Protein AF-A0A953H6Y6-F1 (afdb_monomer)

Secondary structure (DSSP, 8-state):
--HHHHHHHHHHHHHHHHHHHHHHTTS--PPPPPPPPPPP-------------------PPPPP------S-----PPPPTTS--S------HHHHHHHHTT--SHHHHHHHHHHHHTS-SHHHHHHHHHHHHH---HHHHHHHHHHHHT-TTTGGGHHHHHHHHHHHHHH---HHHHHHHHHHHHT--SHHHHHHHHHHHH-SSS-HHHHHHHHHHHHHHHHTT-TTS-HHHHHHHHHHHHHHHHH--SHHHHHHHHHHHTT-HHHHHHHHHHHHHH---HHHHHHHHHHHHTTS--PPPPPPPPPP-

Solvent-accessible surface area (backbone atoms only — not comparable to full-atom values): 19215 Å² total; per-residue (Å²): 143,71,77,69,61,61,57,51,52,55,52,51,52,54,52,52,52,55,48,53,58,55,54,61,72,72,69,80,89,80,82,81,83,86,84,78,86,89,79,92,79,85,88,86,86,90,87,92,85,84,89,82,90,78,80,89,75,93,75,85,79,82,79,81,80,82,76,82,75,79,93,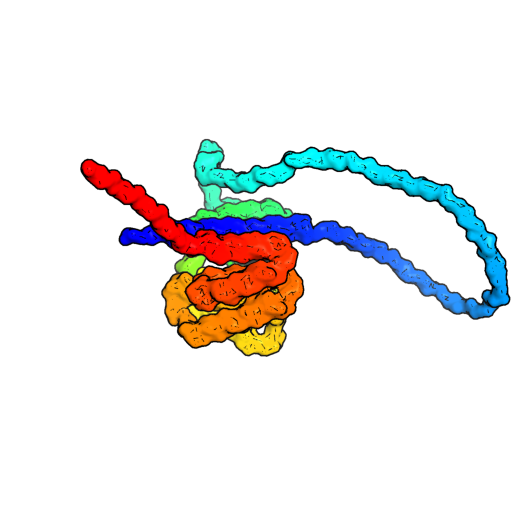76,83,68,90,78,68,76,79,63,95,81,73,80,84,71,88,72,76,83,75,49,72,67,59,51,53,64,47,48,76,74,55,88,53,60,72,63,45,51,54,49,48,57,54,41,30,68,42,84,36,64,65,36,56,54,48,44,52,53,45,47,78,67,53,88,48,64,70,54,34,54,51,38,48,59,35,54,69,67,28,75,41,38,76,86,38,38,68,63,51,48,68,59,46,53,60,50,44,75,68,50,88,50,63,68,65,35,41,53,49,44,52,45,36,25,72,37,84,44,72,69,36,49,52,53,34,49,50,48,42,70,44,84,84,56,54,70,67,48,27,49,48,24,41,40,22,54,51,48,26,37,71,73,77,37,84,87,55,54,72,70,59,52,49,53,42,50,54,51,38,56,52,46,42,73,68,47,83,49,66,69,61,26,48,52,30,54,57,48,45,59,75,43,48,87,81,34,45,66,60,50,52,55,46,41,78,65,51,79,51,71,66,56,28,52,50,39,48,48,64,62,57,71,65,54,77,77,70,75,75,76,75,80,76,77,80,78,132

Nearest PDB structures (foldseek):
  4xri-assembly1_A  TM=5.485E-01  e=3.172E-02  Thermochaetoides thermophila DSM 1495
  2bku-assembly1_B  TM=5.356E-01  e=5.248E-02  Saccharomyces cerevisiae
  6qh6-assembly1_A  TM=3.740E-01  e=3.030E-02  Rattus norvegicus
  6oxl-assembly1_A  TM=5.088E-01  e=2.488E-01  Mus musculus
  1qgr-assembly1_A  TM=5.221E-01  e=2.270E-01  Homo sapiens

Sequence (309 aa):
MYPRQVLVVSLIVASVVAAVVVLRKSGLRQSRPTTAPETVVREDPDVVKPAAKVTGDSASLPQPTIVKADTNLRQRRLPRRDALSSSTKTRTLNDIVAEYAKFTDFDRRNELILEVSQLPTAEAVRQLLNWLESDPDDETRKALLGALVWCDQRDALADEIIDRLTPMYKGRAEVEDRIEIQDVLGELATSKSVETLRGAYLDENVDPLEKLNAAACLLRIRSSDSQLLDTAEAQKLYEHIQIAAQVFDEPDSRSQCYMALSMDLEYNGTFLREMLAREKDTNLHKLLENLVIGKAPRTPKASPTPAEP

Foldseek 3Di:
DPPPPVVVVVVVVVVVVVVVVVVVVPDDDDDDDDDDDDDDDDDDDDDDDDDDDDDDDDDDDDDDDPDPDPPPPDPPDDDPPPPPPDDDDLDDPVNLVVVLVVDDDLVSNLVSLLSLLPDQDPVSLVVLLVCLVPPPDPVSNLSSLVSLLRHNCNQVCVVVLLVSLLVVLVPDPDLVSNLSSLQSLLSHLDLSSLVSLVVQLPDPPDDPLSNLSSLLSNLSSVLVVRPSDDPVRNVVSLVSLLVQLVPDPDPVSVLSSLVSLLSDCVVCVVSLVVCLVVDPDPVVVVVSCCSNVVPDPPPPPPDPDPDDD

Radius of gyration: 26.76 Å; Cα contacts (8 Å, |Δi|>4): 226; chains: 1; bounding box: 56×89×74 Å

Structure (mmCIF, N/CA/C/O backbone):
data_AF-A0A953H6Y6-F1
#
_entry.id   AF-A0A953H6Y6-F1
#
loop_
_atom_site.group_PDB
_atom_site.id
_atom_site.type_symbol
_atom_site.label_atom_id
_atom_site.label_alt_id
_atom_site.label_comp_id
_atom_site.label_asym_id
_atom_site.label_entity_id
_atom_site.label_seq_id
_atom_site.pdbx_PDB_ins_code
_atom_site.Cartn_x
_atom_site.Cartn_y
_atom_site.Cartn_z
_atom_site.occupancy
_atom_site.B_iso_or_equiv
_atom_site.auth_seq_id
_atom_site.auth_comp_id
_atom_site.auth_asym_id
_atom_site.auth_atom_id
_atom_site.pdbx_PDB_model_num
ATOM 1 N N . MET A 1 1 ? -11.588 24.696 -12.177 1.00 37.66 1 MET A N 1
ATOM 2 C CA . MET A 1 1 ? -12.636 23.691 -12.468 1.00 37.66 1 MET A CA 1
ATOM 3 C C . MET A 1 1 ? -11.989 22.428 -13.048 1.00 37.66 1 MET A C 1
ATOM 5 O O . MET A 1 1 ? -11.968 22.283 -14.257 1.00 37.66 1 MET A O 1
ATOM 9 N N . TYR A 1 2 ? -11.454 21.529 -12.210 1.00 38.50 2 TYR A N 1
ATOM 10 C CA . TYR A 1 2 ? -10.992 20.183 -12.618 1.00 38.50 2 TYR A CA 1
ATOM 11 C C . TYR A 1 2 ? -11.262 19.064 -11.568 1.00 38.50 2 TYR A C 1
ATOM 13 O O . TYR A 1 2 ? -10.429 18.185 -11.394 1.00 38.50 2 TYR A O 1
ATOM 21 N N . PRO A 1 3 ? -12.415 19.000 -10.863 1.00 43.41 3 PRO A N 1
ATOM 22 C CA . PRO A 1 3 ? -12.626 17.951 -9.851 1.00 43.41 3 PRO A CA 1
ATOM 23 C C . PRO A 1 3 ? -13.056 16.582 -10.419 1.00 43.41 3 PRO A C 1
ATOM 25 O O . PRO A 1 3 ? -13.150 15.612 -9.677 1.00 43.41 3 PRO A O 1
ATOM 28 N N . ARG A 1 4 ? -13.350 16.464 -11.724 1.00 34.28 4 ARG A N 1
ATOM 29 C CA . ARG A 1 4 ? -13.900 15.217 -12.299 1.00 34.28 4 ARG A CA 1
ATOM 30 C C . ARG A 1 4 ? -12.854 14.215 -12.791 1.00 34.28 4 ARG A C 1
ATOM 32 O O . ARG A 1 4 ? -13.188 13.044 -12.900 1.00 34.28 4 ARG A O 1
ATOM 39 N N . GLN A 1 5 ? -11.624 14.638 -13.085 1.00 36.69 5 GLN A N 1
ATOM 40 C CA . GLN A 1 5 ? -10.593 13.731 -13.613 1.00 36.69 5 GLN A CA 1
ATOM 41 C C . GLN A 1 5 ? -9.853 12.976 -12.500 1.00 36.69 5 GLN A C 1
ATOM 43 O O . GLN A 1 5 ? -9.649 11.773 -12.634 1.00 36.69 5 GLN A O 1
ATOM 48 N N . VAL A 1 6 ? -9.579 13.630 -11.366 1.00 44.16 6 VAL A N 1
ATOM 49 C CA . VAL A 1 6 ? -8.963 12.994 -10.184 1.00 44.16 6 VAL A CA 1
ATOM 50 C C . VAL A 1 6 ? -9.855 11.874 -9.634 1.00 44.16 6 VAL A C 1
ATOM 52 O O . VAL A 1 6 ? -9.396 10.764 -9.389 1.00 44.16 6 VAL A O 1
ATOM 55 N N . LEU A 1 7 ? -11.168 12.114 -9.574 1.00 38.47 7 LEU A N 1
ATOM 56 C CA . LEU A 1 7 ? -12.148 11.153 -9.057 1.00 38.47 7 LEU A CA 1
ATOM 57 C C . LEU A 1 7 ? -12.257 9.879 -9.913 1.00 38.47 7 LEU A C 1
ATOM 59 O O . LEU A 1 7 ? -12.521 8.807 -9.381 1.00 38.47 7 LEU A O 1
ATOM 63 N N . VAL A 1 8 ? -12.033 9.974 -11.228 1.00 39.94 8 VAL A N 1
ATOM 64 C CA . VAL A 1 8 ? -12.079 8.817 -12.140 1.00 39.94 8 VAL A CA 1
ATOM 65 C C . VAL A 1 8 ? -10.808 7.975 -12.025 1.00 39.94 8 VAL A C 1
ATOM 67 O O . VAL A 1 8 ? -10.898 6.751 -12.050 1.00 39.94 8 VAL A O 1
ATOM 70 N N . VAL A 1 9 ? -9.643 8.602 -11.837 1.00 43.06 9 VAL A N 1
ATOM 71 C CA . VAL A 1 9 ? -8.373 7.882 -11.650 1.00 43.06 9 VAL A CA 1
ATOM 72 C C . VAL A 1 9 ? -8.373 7.125 -10.320 1.00 43.06 9 VAL A C 1
ATOM 74 O O . VAL A 1 9 ? -8.081 5.930 -10.316 1.00 43.06 9 VAL A O 1
ATOM 77 N N . SER A 1 10 ? -8.819 7.750 -9.225 1.00 39.84 10 SER A N 1
ATOM 78 C CA . SER A 1 10 ? -8.942 7.077 -7.923 1.00 39.84 10 SER A CA 1
ATOM 79 C C . SER A 1 10 ? -9.938 5.910 -7.955 1.00 39.84 10 SER A C 1
ATOM 81 O O . SER A 1 10 ? -9.677 4.864 -7.365 1.00 39.84 10 SER A O 1
ATOM 83 N N . LEU A 1 11 ? -11.050 6.029 -8.697 1.00 36.22 11 LEU A N 1
ATOM 84 C CA . LEU A 1 11 ? -12.030 4.941 -8.825 1.00 36.22 11 LEU A CA 1
ATOM 85 C C . LEU A 1 11 ? -11.497 3.748 -9.636 1.00 36.22 11 LEU A C 1
ATOM 87 O O . LEU A 1 11 ? -11.850 2.599 -9.356 1.00 36.22 11 LEU A O 1
ATOM 91 N N . ILE A 1 12 ? -10.668 4.013 -10.650 1.00 42.19 12 ILE A N 1
ATOM 92 C CA . ILE A 1 12 ? -10.060 2.977 -11.495 1.00 42.19 12 ILE A CA 1
ATOM 93 C C . ILE A 1 12 ? -8.969 2.238 -10.716 1.00 42.19 12 ILE A C 1
ATOM 95 O O . ILE A 1 12 ? -8.968 1.010 -10.722 1.00 42.19 12 ILE A O 1
ATOM 99 N N . VAL A 1 13 ? -8.111 2.953 -9.981 1.00 44.84 13 VAL A N 1
ATOM 100 C CA . VAL A 1 13 ? -7.088 2.335 -9.119 1.00 44.84 13 VAL A CA 1
ATOM 101 C C . VAL A 1 13 ? -7.748 1.479 -8.033 1.00 44.84 13 VAL A C 1
ATOM 103 O O . VAL A 1 13 ? -7.400 0.309 -7.888 1.00 44.84 13 VAL A O 1
ATOM 106 N N . ALA A 1 14 ? -8.792 1.989 -7.369 1.00 41.62 14 ALA A N 1
ATOM 107 C CA . ALA A 1 14 ? -9.551 1.227 -6.375 1.00 41.62 14 ALA A CA 1
ATOM 108 C C . ALA A 1 14 ? -10.201 -0.046 -6.957 1.00 41.62 14 ALA A C 1
ATOM 110 O O . ALA A 1 14 ? -10.208 -1.097 -6.316 1.00 41.62 14 ALA A O 1
ATOM 111 N N . SER A 1 15 ? -10.712 0.020 -8.191 1.00 34.81 15 SER A N 1
ATOM 112 C CA . SER A 1 15 ? -11.346 -1.130 -8.853 1.00 34.81 15 SER A CA 1
ATOM 113 C C . SER A 1 15 ? -10.337 -2.201 -9.279 1.00 34.81 15 SER A C 1
ATOM 115 O O . SER A 1 15 ? -10.649 -3.390 -9.220 1.00 34.81 15 SER A O 1
ATOM 117 N N . VAL A 1 16 ? -9.128 -1.801 -9.686 1.00 42.84 16 VAL A N 1
ATOM 118 C CA . VAL A 1 16 ? -8.056 -2.731 -10.073 1.00 42.84 16 VAL A CA 1
ATOM 119 C C . VAL A 1 16 ? -7.460 -3.412 -8.840 1.00 42.84 16 VAL A C 1
ATOM 121 O O . VAL A 1 16 ? -7.305 -4.630 -8.844 1.00 42.84 16 VAL A O 1
ATOM 124 N N . VAL A 1 17 ? -7.232 -2.675 -7.748 1.00 45.72 17 VAL A N 1
ATOM 125 C CA . VAL A 1 17 ? -6.739 -3.250 -6.483 1.00 45.72 17 VAL A CA 1
ATOM 126 C C . VAL A 1 17 ? -7.758 -4.228 -5.884 1.00 45.72 17 VAL A C 1
ATOM 128 O O . VAL A 1 17 ? -7.396 -5.342 -5.508 1.00 45.72 17 VAL A O 1
ATOM 131 N N . ALA A 1 18 ? -9.053 -3.889 -5.896 1.00 40.09 18 ALA A N 1
ATOM 132 C CA . ALA A 1 18 ? -10.104 -4.811 -5.460 1.00 40.09 18 ALA A CA 1
ATOM 133 C C . ALA A 1 18 ? -10.165 -6.093 -6.316 1.00 40.09 18 ALA A C 1
ATOM 135 O O . ALA A 1 18 ? -10.415 -7.178 -5.788 1.00 40.09 18 ALA A O 1
ATOM 136 N N . ALA A 1 19 ? -9.901 -6.001 -7.625 1.00 35.94 19 ALA A N 1
ATOM 137 C CA . ALA A 1 19 ? -9.842 -7.167 -8.505 1.00 35.94 19 ALA A CA 1
ATOM 138 C C . ALA A 1 19 ? -8.632 -8.073 -8.205 1.00 35.94 19 ALA A C 1
ATOM 140 O O . ALA A 1 19 ? -8.773 -9.296 -8.229 1.00 35.94 19 ALA A O 1
ATOM 141 N N . VAL A 1 20 ? -7.479 -7.496 -7.850 1.00 42.47 20 VAL A N 1
ATOM 142 C CA . VAL A 1 20 ? -6.268 -8.241 -7.453 1.00 42.47 20 VAL A CA 1
ATOM 143 C C . VAL A 1 20 ? -6.479 -8.983 -6.127 1.00 42.47 20 VAL A C 1
ATOM 145 O O . VAL A 1 20 ? -6.144 -10.163 -6.020 1.00 42.47 20 VAL A O 1
ATOM 148 N N . VAL A 1 21 ? -7.135 -8.353 -5.146 1.00 44.91 21 VAL A N 1
ATOM 149 C CA . VAL A 1 21 ? -7.485 -8.995 -3.863 1.00 44.91 21 VAL A CA 1
ATOM 150 C C . VAL A 1 21 ? -8.456 -10.170 -4.062 1.00 44.91 21 VAL A C 1
ATOM 152 O O . VAL A 1 21 ? -8.331 -11.210 -3.412 1.00 44.91 21 VAL A O 1
ATOM 155 N N . VAL A 1 22 ? -9.408 -10.050 -4.993 1.00 41.25 22 VAL A N 1
ATOM 156 C CA . VAL A 1 22 ? -10.345 -11.139 -5.322 1.00 41.25 22 VAL A CA 1
ATOM 157 C C . VAL A 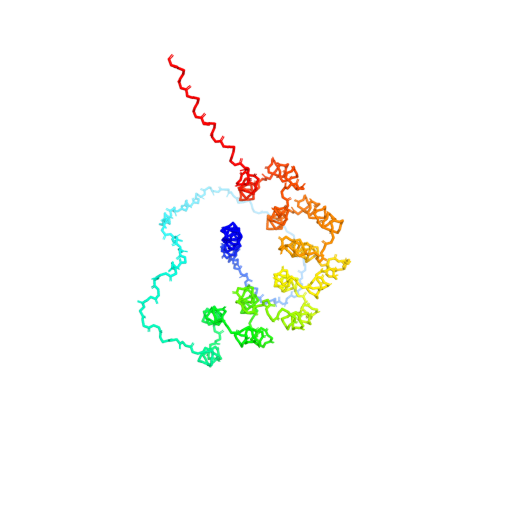1 22 ? -9.655 -12.281 -6.078 1.00 41.25 22 VAL A C 1
ATOM 159 O O . VAL A 1 22 ? -9.968 -13.445 -5.821 1.00 41.25 22 VAL A O 1
ATOM 162 N N . LEU A 1 23 ? -8.695 -11.982 -6.958 1.00 39.91 23 LEU A N 1
ATOM 163 C CA . LEU A 1 23 ? -7.917 -12.995 -7.681 1.00 39.91 23 LEU A CA 1
ATOM 164 C C . LEU A 1 23 ? -7.018 -13.810 -6.736 1.00 39.91 23 LEU A C 1
ATOM 166 O O . LEU A 1 23 ? -7.023 -15.040 -6.832 1.00 39.91 23 LEU A O 1
ATOM 170 N N . ARG A 1 24 ? -6.379 -13.176 -5.740 1.00 44.66 24 ARG A N 1
ATOM 171 C CA . ARG A 1 24 ? -5.606 -13.875 -4.691 1.00 44.66 24 ARG A CA 1
ATOM 172 C C . ARG A 1 24 ? -6.434 -14.873 -3.872 1.00 44.66 24 ARG A C 1
ATOM 174 O O . ARG A 1 24 ? -5.936 -15.934 -3.520 1.00 44.66 24 ARG A O 1
ATOM 181 N N . LYS A 1 25 ? -7.726 -14.609 -3.634 1.00 42.16 25 LYS A N 1
ATOM 182 C CA . LYS A 1 25 ? -8.623 -15.543 -2.916 1.00 42.16 25 LYS A CA 1
ATOM 183 C C . LYS A 1 25 ? -8.993 -16.807 -3.704 1.00 42.16 25 LYS A C 1
ATOM 185 O O . LYS A 1 25 ? -9.516 -17.751 -3.116 1.00 42.16 25 LYS A O 1
ATOM 190 N N . SER A 1 26 ? -8.778 -16.834 -5.021 1.00 39.94 26 SER A N 1
ATOM 191 C CA . SER A 1 26 ? -9.260 -17.926 -5.883 1.00 39.94 26 SER A CA 1
ATOM 192 C C . SER A 1 26 ? -8.255 -19.060 -6.110 1.00 39.94 26 SER A C 1
ATOM 194 O O . SER A 1 26 ? -8.651 -20.137 -6.557 1.00 39.94 26 SER A O 1
ATOM 196 N N . GLY A 1 27 ? -6.988 -18.873 -5.736 1.00 42.97 27 GLY A N 1
ATOM 197 C CA . GLY A 1 27 ? -5.951 -19.891 -5.863 1.00 42.97 27 GLY A CA 1
ATOM 198 C C . GLY A 1 27 ? -5.215 -20.112 -4.552 1.00 42.97 27 GLY A C 1
ATOM 199 O O . GLY A 1 27 ? -4.207 -19.461 -4.347 1.00 42.97 27 GLY A O 1
ATOM 200 N N . LEU A 1 28 ? -5.727 -21.005 -3.690 1.00 40.44 28 LEU A N 1
ATOM 201 C CA . LEU A 1 28 ? -4.978 -21.885 -2.764 1.00 40.44 28 LEU A CA 1
ATOM 202 C C . LEU A 1 28 ? -5.927 -22.503 -1.716 1.00 40.44 28 LEU A C 1
ATOM 204 O O . LEU A 1 28 ? -6.097 -22.022 -0.602 1.00 40.44 28 LEU A O 1
ATOM 208 N N . ARG A 1 29 ? -6.519 -23.651 -2.059 1.00 39.22 29 ARG A N 1
ATOM 209 C CA . ARG A 1 29 ? -6.772 -24.724 -1.086 1.00 39.22 29 ARG A CA 1
ATOM 210 C C . ARG A 1 29 ? -5.910 -25.903 -1.516 1.00 39.22 29 ARG A C 1
ATOM 212 O O . ARG A 1 29 ? -6.353 -26.730 -2.305 1.00 39.22 29 ARG A O 1
ATOM 219 N N . GLN A 1 30 ? -4.672 -25.954 -1.034 1.00 35.88 30 GLN A N 1
ATOM 220 C CA . GLN A 1 30 ? -3.884 -27.182 -1.068 1.00 35.88 30 GLN A CA 1
ATOM 221 C C . GLN A 1 30 ? -4.000 -27.870 0.291 1.00 35.88 30 GLN A C 1
ATOM 223 O O . GLN A 1 30 ? -3.679 -27.317 1.340 1.00 35.88 30 GLN A O 1
ATOM 228 N N . SER A 1 31 ? -4.550 -29.078 0.253 1.00 33.38 31 SER A N 1
ATOM 229 C CA . SER A 1 31 ? -4.695 -30.000 1.371 1.00 33.38 31 SER A CA 1
ATOM 230 C C . SER A 1 31 ? -3.331 -30.438 1.910 1.00 33.38 31 SER A C 1
ATOM 232 O O . SER A 1 31 ? -2.520 -30.994 1.173 1.00 33.38 31 SER A O 1
ATOM 234 N N . ARG A 1 32 ? -3.116 -30.237 3.212 1.00 30.72 32 ARG A N 1
ATOM 235 C CA . ARG A 1 32 ? -1.996 -30.786 3.993 1.00 30.72 32 ARG A CA 1
ATOM 236 C C . ARG A 1 32 ? -2.078 -32.326 4.027 1.00 30.72 32 ARG A C 1
ATOM 238 O O . ARG A 1 32 ? -3.146 -32.830 4.376 1.00 30.72 32 ARG A O 1
ATOM 245 N N . PRO A 1 33 ? -1.004 -33.087 3.746 1.00 33.41 33 PRO A N 1
ATOM 246 C CA . PRO A 1 33 ? -0.964 -34.507 4.070 1.00 33.41 33 PRO A CA 1
ATOM 247 C C . PRO A 1 33 ? -0.619 -34.698 5.554 1.00 33.41 33 PRO A C 1
ATOM 249 O O . PRO A 1 33 ? 0.287 -34.066 6.095 1.00 33.41 33 PRO A O 1
ATOM 252 N N . THR A 1 34 ? -1.379 -35.565 6.217 1.00 33.62 34 THR A N 1
ATOM 253 C CA . THR A 1 34 ? -1.195 -35.978 7.611 1.00 33.62 34 THR A CA 1
ATOM 254 C C . THR A 1 34 ? -0.069 -37.013 7.693 1.00 33.62 34 THR A C 1
ATOM 256 O O . THR A 1 34 ? -0.187 -38.086 7.107 1.00 33.62 34 THR A O 1
ATOM 259 N N . THR A 1 35 ? 1.012 -36.723 8.416 1.00 33.25 35 THR A N 1
ATOM 260 C CA . THR A 1 35 ? 2.049 -37.708 8.764 1.00 33.25 35 THR A CA 1
ATOM 261 C C . THR A 1 35 ? 1.712 -38.386 10.096 1.00 33.25 35 THR A C 1
ATOM 263 O O . THR A 1 35 ? 1.440 -37.727 11.098 1.00 33.25 35 THR A O 1
ATOM 266 N N . ALA A 1 36 ? 1.693 -39.721 10.087 1.00 37.31 36 ALA A N 1
ATOM 267 C CA . ALA A 1 36 ? 1.608 -40.586 11.266 1.00 37.31 36 ALA A CA 1
ATOM 268 C C . ALA A 1 36 ? 3.027 -40.887 11.811 1.00 37.31 36 ALA A C 1
ATOM 270 O O . ALA A 1 36 ? 3.995 -40.710 11.068 1.00 37.31 36 ALA A O 1
ATOM 271 N N . PRO A 1 37 ? 3.179 -41.312 13.081 1.00 37.12 37 PRO A N 1
ATOM 272 C CA . PRO A 1 37 ? 4.472 -41.327 13.758 1.00 37.12 37 PRO A CA 1
ATOM 273 C C . PRO A 1 37 ? 5.331 -42.546 13.390 1.00 37.12 37 PRO A C 1
ATOM 275 O O . PRO A 1 37 ? 4.835 -43.667 13.265 1.00 37.12 37 PRO A O 1
ATOM 278 N N . GLU A 1 38 ? 6.638 -42.306 13.271 1.00 31.12 38 GLU A N 1
ATOM 279 C CA . GLU A 1 38 ? 7.683 -43.314 13.087 1.00 31.12 38 GLU A CA 1
ATOM 280 C C . GLU A 1 38 ? 7.712 -44.319 14.244 1.00 31.12 38 GLU A C 1
ATOM 282 O O . GLU A 1 38 ? 7.787 -43.957 15.419 1.00 31.12 38 GLU A O 1
ATOM 287 N N . THR A 1 39 ? 7.701 -45.606 13.899 1.00 36.09 39 THR A N 1
ATOM 288 C CA . THR A 1 39 ? 8.039 -46.700 14.813 1.00 36.09 39 THR A CA 1
ATOM 289 C C . THR A 1 39 ? 9.442 -47.189 14.473 1.00 36.09 39 THR A C 1
ATOM 291 O O . THR A 1 39 ? 9.710 -47.623 13.357 1.00 36.09 39 THR A O 1
ATOM 294 N N . VAL A 1 40 ? 10.339 -47.099 15.452 1.00 41.09 40 VAL A N 1
ATOM 295 C CA . VAL A 1 40 ? 11.717 -47.597 15.400 1.00 41.09 40 VAL A CA 1
ATOM 296 C C . VAL A 1 40 ? 11.708 -49.125 15.489 1.00 41.09 40 VAL A C 1
ATOM 298 O O . VAL A 1 40 ? 11.269 -49.667 16.502 1.00 41.09 40 VAL A O 1
ATOM 301 N N . VAL A 1 41 ? 12.249 -49.822 14.482 1.00 37.72 41 VAL A N 1
ATOM 302 C CA . VAL A 1 41 ? 12.678 -51.228 14.600 1.00 37.72 41 VAL A CA 1
ATOM 303 C C . VAL A 1 41 ? 14.039 -51.410 13.921 1.00 37.72 41 VAL A C 1
ATOM 305 O O . VAL A 1 41 ? 14.262 -50.946 12.806 1.00 37.72 41 VAL A O 1
ATOM 308 N N . ARG A 1 42 ? 14.943 -52.047 14.672 1.00 31.83 42 ARG A N 1
ATOM 309 C CA . ARG A 1 42 ? 16.343 -52.378 14.370 1.00 31.83 42 ARG A CA 1
ATOM 310 C C . ARG A 1 42 ? 16.498 -53.479 13.305 1.00 31.83 42 ARG A C 1
ATOM 312 O O . ARG A 1 42 ? 15.587 -54.263 13.075 1.00 31.83 42 ARG A O 1
ATOM 319 N N . GLU A 1 43 ? 17.700 -53.478 12.735 1.00 33.84 43 GLU A N 1
ATOM 320 C CA . GLU A 1 43 ? 18.293 -54.254 11.632 1.00 33.84 43 GLU A CA 1
ATOM 321 C C . GLU A 1 43 ? 18.197 -55.791 11.712 1.00 33.84 43 GLU A C 1
ATOM 323 O O . GLU A 1 43 ? 18.217 -56.355 12.802 1.00 33.84 43 GLU A O 1
ATOM 328 N N . ASP A 1 44 ? 18.230 -56.449 10.541 1.00 32.97 44 ASP A N 1
ATOM 329 C CA . ASP A 1 44 ? 19.254 -57.466 10.224 1.00 32.97 44 ASP A CA 1
ATOM 330 C C . ASP A 1 44 ? 19.397 -57.673 8.687 1.00 32.97 44 ASP A C 1
ATOM 332 O O . ASP A 1 44 ? 18.400 -57.541 7.965 1.00 32.97 44 ASP A O 1
ATOM 336 N N . PRO A 1 45 ? 20.610 -57.957 8.160 1.00 45.12 45 PRO A N 1
ATOM 337 C CA . PRO A 1 45 ? 20.896 -58.087 6.729 1.00 45.12 45 PRO A CA 1
ATOM 338 C C . PRO A 1 45 ? 20.886 -59.550 6.229 1.00 45.12 45 PRO A C 1
ATOM 340 O O . PRO A 1 45 ? 20.853 -60.496 7.006 1.00 45.12 45 PRO A O 1
ATOM 343 N N . ASP A 1 46 ? 20.985 -59.699 4.903 1.00 35.00 46 ASP A N 1
ATOM 344 C CA . ASP A 1 46 ? 21.194 -60.931 4.119 1.00 35.00 46 ASP A CA 1
ATOM 345 C C . ASP A 1 46 ? 19.994 -61.858 3.859 1.00 35.00 46 ASP A C 1
ATOM 347 O O . ASP A 1 46 ? 19.799 -62.832 4.570 1.00 35.00 46 ASP A O 1
ATOM 351 N N . VAL A 1 47 ? 19.327 -61.680 2.703 1.00 39.06 47 VAL A N 1
ATOM 352 C CA . VAL A 1 47 ? 19.040 -62.784 1.753 1.00 39.06 47 VAL A CA 1
ATOM 353 C C . VAL A 1 47 ? 18.942 -62.234 0.318 1.00 39.06 47 VAL A C 1
ATOM 355 O O . VAL A 1 47 ? 18.079 -61.425 -0.011 1.00 39.06 47 VAL A O 1
ATOM 358 N N . VAL A 1 48 ? 19.802 -62.738 -0.569 1.00 36.72 48 VAL A N 1
ATOM 359 C CA . VAL A 1 48 ? 19.786 -62.537 -2.028 1.00 36.72 48 VAL A CA 1
ATOM 360 C C . VAL A 1 48 ? 19.227 -63.794 -2.703 1.00 36.72 48 VAL A C 1
ATOM 362 O O . VAL A 1 48 ? 19.860 -64.832 -2.533 1.00 36.72 48 VAL A O 1
ATOM 365 N N . LYS A 1 49 ? 18.130 -63.705 -3.496 1.00 36.91 49 LYS A N 1
ATOM 366 C CA . LYS A 1 49 ? 17.880 -64.356 -4.829 1.00 36.91 49 LYS A CA 1
ATOM 367 C C . LYS A 1 49 ? 16.391 -64.338 -5.285 1.00 36.91 49 LYS A C 1
ATOM 369 O O . LYS A 1 49 ? 15.549 -63.956 -4.486 1.00 36.91 49 LYS A O 1
ATOM 374 N N . PRO A 1 50 ? 16.046 -64.610 -6.575 1.00 41.59 50 PRO A N 1
ATOM 375 C CA . PRO A 1 50 ? 15.539 -63.553 -7.457 1.00 41.59 50 PRO A CA 1
ATOM 376 C C . PRO A 1 50 ? 14.190 -63.838 -8.165 1.00 41.59 50 PRO A C 1
ATOM 378 O O . PRO A 1 50 ? 13.674 -64.948 -8.153 1.00 41.59 50 PRO A O 1
ATOM 381 N N . ALA A 1 51 ? 13.721 -62.801 -8.873 1.00 32.31 51 ALA A N 1
ATOM 382 C CA . ALA A 1 51 ? 12.938 -62.782 -10.118 1.00 32.31 51 ALA A CA 1
ATOM 383 C C . ALA A 1 51 ? 11.706 -63.703 -10.257 1.00 32.31 51 ALA A C 1
ATOM 385 O O . ALA A 1 51 ? 11.815 -64.870 -10.627 1.00 32.31 51 ALA A O 1
ATOM 386 N N . ALA A 1 52 ? 10.519 -63.091 -10.186 1.00 33.03 52 ALA A N 1
ATOM 387 C CA . ALA A 1 52 ? 9.314 -63.594 -10.840 1.00 33.03 52 ALA A CA 1
ATOM 388 C C . ALA A 1 52 ? 8.807 -62.568 -11.865 1.00 33.03 52 ALA A C 1
ATOM 390 O O . ALA A 1 52 ? 8.490 -61.422 -11.559 1.00 33.03 52 ALA A O 1
ATOM 391 N N . LYS A 1 53 ? 8.789 -63.032 -13.111 1.00 34.66 53 LYS A N 1
ATOM 392 C CA . LYS A 1 53 ? 8.276 -62.407 -14.325 1.00 34.66 53 LYS A CA 1
ATOM 393 C C . LYS A 1 53 ? 6.745 -62.415 -14.238 1.00 34.66 53 LYS A C 1
ATOM 395 O O . LYS A 1 53 ? 6.170 -63.499 -14.209 1.00 34.66 53 LYS A O 1
ATOM 400 N N . VAL A 1 54 ? 6.093 -61.253 -14.200 1.00 35.25 54 VAL A N 1
ATOM 401 C CA . VAL A 1 54 ? 4.630 -61.163 -14.325 1.00 35.25 54 VAL A CA 1
ATOM 402 C C . VAL A 1 54 ? 4.288 -60.405 -15.599 1.00 35.25 54 VAL A C 1
ATOM 404 O O . VAL A 1 54 ? 4.716 -59.280 -15.839 1.00 35.25 54 VAL A O 1
ATOM 407 N N . THR A 1 55 ? 3.585 -61.146 -16.438 1.00 33.62 55 THR A N 1
ATOM 408 C CA . THR A 1 55 ? 2.964 -60.822 -17.713 1.00 33.62 55 THR A CA 1
ATOM 409 C C . THR A 1 55 ? 2.022 -59.633 -17.605 1.00 33.62 55 THR A C 1
ATOM 411 O O . THR A 1 55 ? 1.292 -59.494 -16.627 1.00 33.62 55 THR A O 1
ATOM 414 N N . GLY A 1 56 ? 2.045 -58.792 -18.638 1.00 34.72 56 GLY A N 1
ATOM 415 C CA . GLY A 1 56 ? 1.085 -57.715 -18.802 1.00 34.72 56 GLY A CA 1
ATOM 416 C C . GLY A 1 56 ? -0.316 -58.254 -19.057 1.00 34.72 56 GLY A C 1
ATOM 417 O O . GLY A 1 56 ? -0.482 -59.221 -19.793 1.00 34.72 56 GLY A O 1
A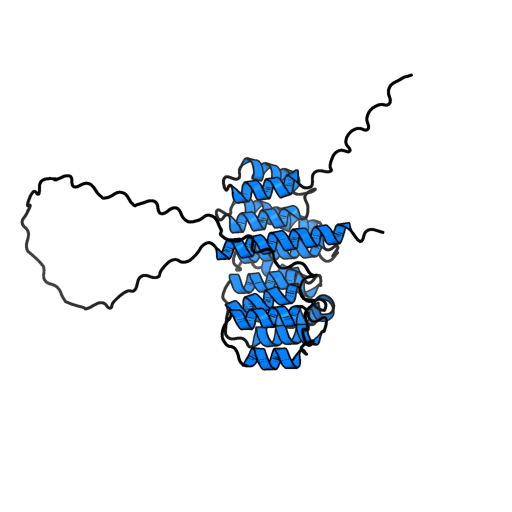TOM 418 N N . ASP A 1 57 ? -1.293 -57.565 -18.482 1.00 30.39 57 ASP A N 1
ATOM 419 C CA . ASP A 1 57 ? -2.658 -57.547 -18.977 1.00 30.39 57 ASP A CA 1
ATOM 420 C C . ASP A 1 57 ? -3.161 -56.106 -18.944 1.00 30.39 57 ASP A C 1
ATOM 422 O O . ASP A 1 57 ? -3.082 -55.397 -17.937 1.00 30.39 57 ASP A O 1
ATOM 426 N N . SER A 1 58 ? -3.617 -55.657 -20.109 1.00 37.81 58 SER A N 1
ATOM 427 C CA . SER A 1 58 ? -4.262 -54.373 -20.320 1.00 37.81 58 SER A CA 1
ATOM 428 C C . SER A 1 58 ? -5.652 -54.402 -19.692 1.00 37.81 58 SER A C 1
ATOM 430 O O . SER A 1 58 ? -6.552 -55.058 -20.208 1.00 37.81 58 SER A O 1
ATOM 432 N N . ALA A 1 59 ? -5.844 -53.648 -18.610 1.00 31.70 59 ALA A N 1
ATOM 433 C CA . ALA A 1 59 ? -7.164 -53.332 -18.084 1.00 31.70 59 ALA A CA 1
ATOM 434 C C . ALA A 1 59 ? -7.385 -51.818 -18.157 1.00 31.70 59 ALA A C 1
ATOM 436 O O . ALA A 1 59 ? -6.714 -51.024 -17.498 1.00 31.70 59 ALA A O 1
ATOM 437 N N . SER A 1 60 ? -8.314 -51.444 -19.030 1.00 32.81 60 SER A N 1
ATOM 438 C CA . SER A 1 60 ? -8.773 -50.092 -19.316 1.00 32.81 60 SER A CA 1
ATOM 439 C C . SER A 1 60 ? -9.218 -49.357 -18.050 1.00 32.81 60 SER A C 1
ATOM 441 O O . SER A 1 60 ? -10.116 -49.810 -17.341 1.00 32.81 60 SER A O 1
ATOM 443 N N . LEU A 1 61 ? -8.619 -48.193 -17.793 1.00 32.12 61 LEU A N 1
ATOM 444 C CA . LEU A 1 61 ? -9.081 -47.263 -16.764 1.00 32.12 61 LEU A CA 1
ATOM 445 C C . LEU A 1 61 ? -10.402 -46.601 -17.207 1.00 32.12 61 LEU A C 1
ATOM 447 O O . LEU A 1 61 ? -10.527 -46.220 -18.375 1.00 32.12 61 LEU A O 1
ATOM 451 N N . PRO A 1 62 ? -11.388 -46.436 -16.306 1.00 30.70 62 PRO A N 1
ATOM 452 C CA . PRO A 1 62 ? -12.625 -45.732 -16.617 1.00 30.70 62 PRO A CA 1
ATOM 453 C C . PRO A 1 62 ? -12.355 -44.237 -16.831 1.00 30.70 62 PRO A C 1
ATOM 455 O O . PRO A 1 62 ? -11.667 -43.592 -16.038 1.00 30.70 62 PRO A O 1
ATOM 458 N N . GLN A 1 63 ? -12.910 -43.682 -17.911 1.00 31.78 63 GLN A N 1
ATOM 459 C CA . GLN A 1 63 ? -12.879 -42.244 -18.165 1.00 31.78 63 GLN A CA 1
ATOM 460 C C . GLN A 1 63 ? -13.644 -41.488 -17.066 1.00 31.78 63 GLN A C 1
ATOM 462 O O . GLN A 1 63 ? -14.732 -41.925 -16.678 1.00 31.78 63 GLN A O 1
ATOM 467 N N . PRO A 1 64 ? -13.135 -40.342 -16.582 1.00 29.06 64 PRO A N 1
ATOM 468 C CA . PRO A 1 64 ? -13.874 -39.515 -15.647 1.00 29.06 64 PRO A CA 1
ATOM 469 C C . PRO A 1 64 ? -15.060 -38.855 -16.354 1.00 29.06 64 PRO A C 1
ATOM 471 O O . PRO A 1 64 ? -14.914 -38.121 -17.332 1.00 29.06 64 PRO A O 1
ATOM 474 N N . THR A 1 65 ? -16.251 -39.117 -15.824 1.00 30.27 65 THR A N 1
ATOM 475 C CA . THR A 1 65 ? -17.498 -38.446 -16.176 1.00 30.27 65 THR A CA 1
ATOM 476 C C . THR A 1 65 ? -17.335 -36.937 -15.992 1.00 30.27 65 THR A C 1
ATOM 478 O O . THR A 1 65 ? -17.179 -36.449 -14.873 1.00 30.27 65 THR A O 1
ATOM 481 N N . ILE A 1 66 ? -17.387 -36.189 -17.095 1.00 29.16 66 ILE A N 1
ATOM 482 C CA . ILE A 1 66 ? -17.460 -34.727 -17.086 1.00 29.16 66 ILE A CA 1
ATOM 483 C C . ILE A 1 66 ? -18.820 -34.340 -16.499 1.00 29.16 66 ILE A C 1
ATOM 485 O O . ILE A 1 66 ? -19.838 -34.320 -17.193 1.00 29.16 66 ILE A O 1
ATOM 489 N N . VAL A 1 67 ? -18.844 -34.033 -15.204 1.00 27.81 67 VAL A N 1
ATOM 490 C CA . VAL A 1 67 ? -19.954 -33.305 -14.591 1.00 27.81 67 VAL A CA 1
ATOM 491 C C . VAL A 1 67 ? -19.826 -31.857 -15.052 1.00 27.81 67 VAL A C 1
ATOM 493 O O . VAL A 1 67 ? -18.897 -31.149 -14.667 1.00 27.81 67 VAL A O 1
ATOM 496 N N . LYS A 1 68 ? -20.737 -31.427 -15.931 1.00 28.53 68 LYS A N 1
ATOM 497 C CA . LYS A 1 68 ? -20.891 -30.021 -16.319 1.00 28.53 68 LYS A CA 1
ATOM 498 C C . LYS A 1 68 ? -21.196 -29.212 -15.058 1.00 28.53 68 LYS A C 1
ATOM 500 O O . LYS A 1 68 ? -22.299 -29.295 -14.529 1.00 28.53 68 LYS A O 1
ATOM 505 N N . ALA A 1 69 ? -20.214 -28.460 -14.572 1.00 28.19 69 ALA A N 1
ATOM 506 C CA . ALA A 1 69 ? -20.437 -27.470 -13.533 1.00 28.19 69 ALA A CA 1
ATOM 507 C C . ALA A 1 69 ? -21.217 -26.297 -14.141 1.00 28.19 69 ALA A C 1
ATOM 509 O O . ALA A 1 69 ? -20.741 -25.622 -15.058 1.00 28.19 69 ALA A O 1
ATOM 510 N N . ASP A 1 70 ? -22.432 -26.094 -13.635 1.00 27.25 70 ASP A N 1
ATOM 511 C CA . ASP A 1 70 ? -23.293 -24.962 -13.948 1.00 27.25 70 ASP A CA 1
ATOM 512 C C . ASP A 1 70 ? -22.531 -23.639 -13.818 1.00 27.25 70 ASP A C 1
ATOM 514 O O . ASP A 1 70 ? -22.043 -23.250 -12.755 1.00 27.25 70 ASP A O 1
ATOM 518 N N . THR A 1 71 ? -22.447 -22.925 -14.935 1.00 29.77 71 THR A N 1
ATOM 519 C CA . THR A 1 71 ? -21.690 -21.683 -15.112 1.00 29.77 71 THR A CA 1
ATOM 520 C C . THR A 1 71 ? -22.451 -20.470 -14.560 1.00 29.77 71 THR A C 1
ATOM 522 O O . THR A 1 71 ? -22.602 -19.455 -15.231 1.00 29.77 71 THR A O 1
ATOM 525 N N . ASN A 1 72 ? -22.948 -20.563 -13.323 1.00 32.34 72 ASN A N 1
ATOM 526 C CA . ASN A 1 72 ? -23.690 -19.495 -12.640 1.00 32.34 72 ASN A CA 1
ATOM 527 C C . ASN A 1 72 ? -23.036 -19.074 -11.311 1.00 32.34 72 ASN A C 1
ATOM 529 O O . ASN A 1 72 ? -23.701 -18.831 -10.303 1.00 32.34 72 ASN A O 1
ATOM 533 N N . LEU A 1 73 ? -21.710 -18.921 -11.311 1.00 28.80 73 LEU A N 1
ATOM 534 C CA . LEU A 1 73 ? -20.969 -18.288 -10.219 1.00 28.80 73 LEU A CA 1
ATOM 535 C C . LEU A 1 73 ? -20.751 -16.797 -10.504 1.00 28.80 73 LEU A C 1
ATOM 537 O O . LEU A 1 73 ? -19.713 -16.344 -10.964 1.00 28.80 73 LEU A O 1
ATOM 541 N N . ARG A 1 74 ? -21.803 -16.048 -10.163 1.00 31.48 74 ARG A N 1
ATOM 542 C CA . ARG A 1 74 ? -21.744 -14.790 -9.407 1.00 31.48 74 ARG A CA 1
ATOM 543 C C . ARG A 1 74 ? -20.797 -13.707 -9.938 1.00 31.48 74 ARG A C 1
ATOM 545 O O . ARG A 1 74 ? -19.711 -13.479 -9.415 1.00 31.48 74 ARG A O 1
ATOM 552 N N . GLN A 1 75 ? -21.372 -12.846 -10.774 1.00 33.62 75 GLN A N 1
ATOM 553 C CA . GLN A 1 75 ? -21.172 -11.405 -10.619 1.00 33.62 75 GLN A CA 1
ATOM 554 C C . GLN A 1 75 ? -21.647 -10.983 -9.213 1.00 33.62 75 GLN A C 1
ATOM 556 O O . GLN A 1 75 ? -22.798 -10.591 -9.028 1.00 33.62 75 GLN A O 1
ATOM 561 N N . ARG A 1 76 ? -20.780 -11.062 -8.195 1.00 34.94 76 ARG A N 1
ATOM 562 C CA . ARG A 1 76 ? -20.977 -10.316 -6.942 1.00 34.94 76 ARG A CA 1
ATOM 563 C C . ARG A 1 76 ? -20.637 -8.853 -7.222 1.00 34.94 76 ARG A C 1
AT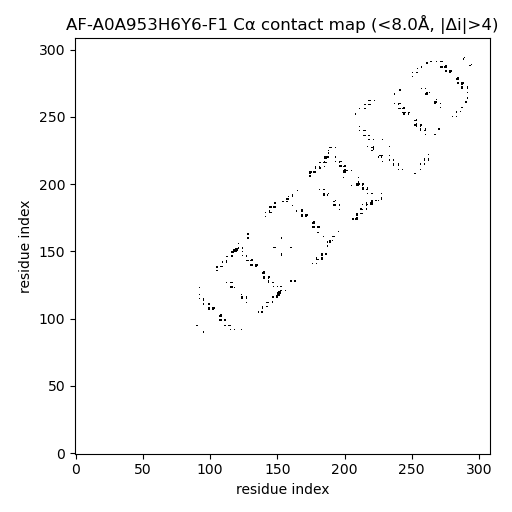OM 565 O O . ARG A 1 76 ? -19.542 -8.384 -6.943 1.00 34.94 76 ARG A O 1
ATOM 572 N N . ARG A 1 77 ? -21.584 -8.140 -7.835 1.00 33.66 77 ARG A N 1
ATOM 573 C CA . ARG A 1 77 ? -21.583 -6.676 -7.820 1.00 33.66 77 ARG A CA 1
ATOM 574 C C . ARG A 1 77 ? -21.719 -6.250 -6.359 1.00 33.66 77 ARG A C 1
ATOM 576 O O . ARG A 1 77 ? -22.708 -6.610 -5.723 1.00 33.66 77 ARG A O 1
ATOM 583 N N . LEU A 1 78 ? -20.738 -5.512 -5.838 1.00 42.91 78 LEU A N 1
ATOM 584 C CA . LEU A 1 78 ? -20.920 -4.726 -4.618 1.00 42.91 78 LEU A CA 1
ATOM 585 C C . LEU A 1 78 ? -22.195 -3.879 -4.798 1.00 42.91 78 LEU A C 1
ATOM 587 O O . LEU A 1 78 ? -22.389 -3.318 -5.887 1.00 42.91 78 LEU A O 1
ATOM 591 N N . PRO A 1 79 ? -23.108 -3.838 -3.814 1.00 33.31 79 PRO A N 1
ATOM 592 C CA . PRO A 1 79 ? -24.350 -3.099 -3.963 1.00 33.31 79 PRO A CA 1
ATOM 593 C C . PRO A 1 79 ? -24.045 -1.623 -4.237 1.00 33.31 79 PRO A C 1
ATOM 595 O O . PRO A 1 79 ? -23.224 -0.996 -3.570 1.00 33.31 79 PRO A O 1
ATOM 598 N N . ARG A 1 80 ? -24.709 -1.080 -5.266 1.00 38.66 80 ARG A N 1
ATOM 599 C CA . ARG A 1 80 ? -24.732 0.359 -5.544 1.00 38.66 80 ARG A CA 1
ATOM 600 C C . ARG A 1 80 ? -25.173 1.103 -4.281 1.00 38.66 80 ARG A C 1
ATOM 602 O O . ARG A 1 80 ? -26.095 0.659 -3.600 1.00 38.66 80 ARG A O 1
ATOM 609 N N . ARG A 1 81 ? -24.551 2.266 -4.071 1.00 43.84 81 ARG A N 1
ATOM 610 C CA . ARG A 1 81 ? -24.716 3.246 -2.978 1.00 43.84 81 ARG A CA 1
ATOM 611 C C . ARG A 1 81 ? -26.173 3.591 -2.604 1.00 43.84 81 ARG A C 1
ATOM 613 O O . ARG A 1 81 ? -26.402 4.122 -1.527 1.00 43.84 81 ARG A O 1
ATOM 620 N N . ASP A 1 82 ? -27.143 3.235 -3.443 1.00 37.53 82 ASP A N 1
ATOM 621 C CA . ASP A 1 82 ? -28.541 3.658 -3.329 1.00 37.53 82 ASP A CA 1
ATOM 622 C C . ASP A 1 82 ? -29.498 2.571 -2.789 1.00 37.53 82 ASP A C 1
ATOM 624 O O . ASP A 1 82 ? -30.694 2.819 -2.666 1.00 37.53 82 ASP A O 1
ATOM 628 N N . ALA A 1 83 ? -29.014 1.362 -2.461 1.00 38.34 83 ALA A N 1
ATOM 629 C CA . ALA A 1 83 ? -29.880 0.233 -2.075 1.00 38.34 83 ALA A CA 1
ATOM 630 C C . ALA A 1 83 ? -29.995 -0.050 -0.559 1.00 38.34 83 ALA A C 1
ATOM 632 O O . ALA A 1 83 ? -30.682 -0.993 -0.179 1.00 38.34 83 ALA A O 1
ATOM 633 N N . LEU A 1 84 ? -29.379 0.749 0.321 1.00 45.06 84 LEU A N 1
ATOM 634 C CA . LEU A 1 84 ? -29.458 0.583 1.788 1.00 45.06 84 LEU A CA 1
ATOM 635 C C . LEU A 1 84 ? -30.481 1.531 2.448 1.00 45.06 84 LEU A C 1
ATOM 637 O O . LEU A 1 84 ? -30.298 1.986 3.574 1.00 45.06 84 LEU A O 1
ATOM 641 N N . SER A 1 85 ? -31.581 1.833 1.753 1.00 43.69 85 SER A N 1
ATOM 642 C CA . SER A 1 85 ? -32.690 2.630 2.294 1.00 43.69 85 SER A CA 1
ATOM 643 C C . SER A 1 85 ? -33.803 1.729 2.841 1.00 43.69 85 SER A C 1
ATOM 645 O O . SER A 1 85 ? -34.885 1.618 2.268 1.00 43.69 85 SER A O 1
ATOM 647 N N . SER A 1 86 ? -33.536 1.059 3.963 1.00 37.81 86 SER A N 1
ATOM 648 C CA . SER A 1 86 ? -34.596 0.510 4.817 1.00 37.81 86 SER A CA 1
ATOM 649 C C . SER A 1 86 ? -34.124 0.440 6.274 1.00 37.81 86 SER A C 1
ATOM 651 O O . SER A 1 86 ? -33.470 -0.511 6.685 1.00 37.81 86 SER A O 1
ATOM 653 N N . SER A 1 87 ? -34.444 1.494 7.030 1.00 41.84 87 SER A N 1
ATOM 654 C CA . SER A 1 87 ? -34.413 1.595 8.500 1.00 41.84 87 SER A CA 1
ATOM 655 C C . SER A 1 87 ? -33.158 1.090 9.235 1.00 41.84 87 SER A C 1
ATOM 657 O O . SER A 1 87 ? -33.264 0.385 10.241 1.00 41.84 87 SER A O 1
ATOM 659 N N . THR A 1 88 ? -31.962 1.473 8.799 1.00 46.53 88 THR A N 1
ATOM 660 C CA . THR A 1 88 ? -30.751 1.230 9.590 1.00 46.53 88 THR A CA 1
ATOM 661 C C . THR A 1 88 ? -30.663 2.296 10.675 1.00 46.53 88 THR A C 1
ATOM 663 O O . THR A 1 88 ? -30.414 3.467 10.398 1.00 46.53 88 THR A O 1
ATOM 666 N N . LYS A 1 89 ? -30.914 1.910 11.927 1.00 58.88 89 LYS A N 1
ATOM 667 C CA . LYS A 1 89 ? -30.549 2.723 13.093 1.00 58.88 89 LYS A CA 1
ATOM 668 C C . LYS A 1 89 ? -29.067 3.078 12.926 1.00 58.88 89 LYS A C 1
ATOM 670 O O . LYS A 1 89 ? -28.263 2.157 12.810 1.00 58.88 89 LYS A O 1
ATOM 675 N N . THR A 1 90 ? -28.712 4.362 12.863 1.00 68.94 90 THR A N 1
ATOM 676 C CA . THR A 1 90 ? -27.305 4.781 12.802 1.00 68.94 90 THR A CA 1
ATOM 677 C C . THR A 1 90 ? -26.616 4.250 14.053 1.00 68.94 90 THR A C 1
ATOM 679 O O . THR A 1 90 ? -26.884 4.737 15.153 1.00 68.94 90 THR A O 1
ATOM 682 N N . ARG A 1 91 ? -25.819 3.188 13.915 1.00 85.94 91 ARG A N 1
ATOM 683 C CA . ARG A 1 91 ? -25.082 2.619 15.042 1.00 85.94 91 ARG A CA 1
ATOM 684 C C . ARG A 1 91 ? -23.979 3.587 15.418 1.00 85.94 91 ARG A C 1
ATOM 686 O O . ARG A 1 91 ? -23.337 4.178 14.551 1.00 85.94 91 ARG A O 1
ATOM 693 N N . THR A 1 92 ? -23.794 3.788 16.714 1.00 93.56 92 THR A N 1
ATOM 694 C CA . THR A 1 92 ? -22.688 4.608 17.202 1.00 93.56 92 THR A CA 1
ATOM 695 C C . THR A 1 92 ? -21.396 3.794 17.176 1.00 93.56 92 THR A C 1
ATOM 697 O O . THR A 1 92 ? -21.435 2.565 17.235 1.00 93.56 92 THR A O 1
ATOM 700 N N . LEU A 1 93 ? -20.241 4.467 17.151 1.00 95.12 93 LEU A N 1
ATOM 701 C CA . LEU A 1 93 ? -18.942 3.795 17.277 1.00 95.12 93 LEU A CA 1
ATOM 702 C C . LEU A 1 93 ? -18.900 2.886 18.517 1.00 95.12 93 LEU A C 1
ATOM 704 O O . LEU A 1 93 ? -18.451 1.750 18.431 1.00 95.12 93 LEU A O 1
ATOM 708 N N . ASN A 1 94 ? -19.448 3.346 19.646 1.00 96.12 94 ASN A N 1
ATOM 709 C CA . ASN A 1 94 ? -19.502 2.565 20.884 1.00 96.12 94 ASN A CA 1
ATOM 710 C C . ASN A 1 94 ? -20.321 1.274 20.737 1.00 96.12 94 ASN A C 1
ATOM 712 O O . ASN A 1 94 ? -19.934 0.247 21.292 1.00 96.12 94 ASN A O 1
ATOM 716 N N . ASP A 1 95 ? -21.420 1.304 19.976 1.00 95.62 95 ASP A N 1
ATOM 717 C CA . ASP A 1 95 ? -22.227 0.107 19.711 1.00 95.62 95 ASP A CA 1
ATOM 718 C C . ASP A 1 95 ? -21.432 -0.924 18.902 1.00 95.62 95 ASP A C 1
ATOM 720 O O . ASP A 1 95 ? -21.479 -2.118 19.205 1.00 95.62 95 ASP A O 1
ATOM 724 N N . ILE A 1 96 ? -20.688 -0.457 17.894 1.00 96.75 96 ILE A N 1
ATOM 725 C CA . ILE A 1 96 ? -19.864 -1.305 17.027 1.00 96.75 96 ILE A CA 1
ATOM 726 C C . ILE A 1 96 ? -18.687 -1.878 17.821 1.00 96.75 96 ILE A C 1
ATOM 728 O O . ILE A 1 96 ? -18.409 -3.071 17.731 1.00 96.75 96 ILE A O 1
ATOM 732 N N . VAL A 1 97 ? -18.046 -1.072 18.675 1.00 96.75 97 VAL A N 1
ATOM 733 C CA . VAL A 1 97 ? -16.940 -1.519 19.535 1.00 96.75 97 VAL A CA 1
ATOM 734 C C . VAL A 1 97 ? -17.374 -2.578 20.533 1.00 96.75 97 VAL A C 1
ATOM 736 O O . VAL A 1 97 ? -16.720 -3.615 20.668 1.00 96.75 97 VAL A O 1
ATOM 739 N N . ALA A 1 98 ? -18.505 -2.351 21.200 1.00 95.94 98 ALA A N 1
ATOM 740 C CA . ALA A 1 98 ? -19.071 -3.323 22.122 1.00 95.94 98 ALA A CA 1
ATOM 741 C C . ALA A 1 98 ? -19.468 -4.624 21.413 1.00 95.94 98 ALA A C 1
ATOM 743 O O . ALA A 1 98 ? -19.485 -5.684 22.037 1.00 95.94 98 ALA A O 1
ATOM 744 N N . GLU A 1 99 ? -19.819 -4.561 20.129 1.00 95.81 99 GLU A N 1
ATOM 745 C CA . GLU A 1 99 ? -20.106 -5.750 19.341 1.00 95.81 99 GLU A CA 1
ATOM 746 C C . GLU A 1 99 ? -18.845 -6.477 18.875 1.00 95.81 99 GLU A C 1
ATOM 748 O O . GLU A 1 99 ? -18.788 -7.696 19.006 1.00 95.81 99 GLU A O 1
ATOM 753 N N . TYR A 1 100 ? -17.830 -5.756 18.400 1.00 96.56 100 TYR A N 1
ATOM 754 C CA . TYR A 1 100 ? -16.568 -6.334 17.937 1.00 96.56 100 TYR A CA 1
ATOM 755 C C . TYR A 1 100 ? -15.942 -7.250 18.991 1.00 96.56 100 TYR A C 1
ATOM 757 O O . TYR A 1 100 ? -15.536 -8.370 18.693 1.00 96.56 100 TYR A O 1
ATOM 765 N N . ALA A 1 101 ? -15.971 -6.818 20.254 1.00 94.62 101 ALA A N 1
ATOM 766 C CA . ALA A 1 101 ? -15.453 -7.583 21.385 1.00 94.62 101 ALA A CA 1
ATOM 767 C C . ALA A 1 101 ? -16.183 -8.920 21.644 1.00 94.62 101 ALA A C 1
ATOM 769 O O . ALA A 1 101 ? -15.656 -9.768 22.361 1.00 94.62 101 ALA A O 1
ATOM 770 N N . LYS A 1 102 ? -17.391 -9.122 21.099 1.00 96.38 102 LYS A N 1
ATOM 771 C CA . LYS A 1 102 ? -18.185 -10.351 21.290 1.00 96.38 102 LYS A CA 1
ATOM 772 C C . LYS A 1 102 ? -17.845 -11.444 20.286 1.00 96.38 102 LYS A C 1
ATOM 774 O O . LYS A 1 102 ? -18.163 -12.603 20.541 1.00 96.38 102 LYS A O 1
ATOM 779 N N . PHE A 1 103 ? -17.258 -11.080 19.152 1.00 94.06 103 PHE A N 1
ATOM 780 C CA . PHE A 1 103 ? -16.996 -12.002 18.058 1.00 94.06 103 PHE A CA 1
ATOM 781 C C . PHE A 1 103 ? -15.515 -12.349 17.989 1.00 94.06 103 PHE A C 1
ATOM 783 O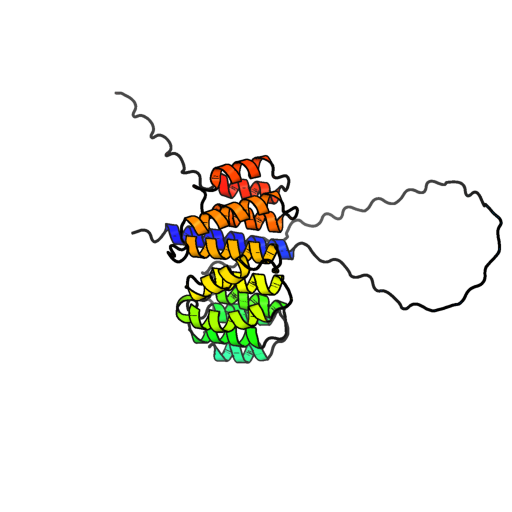 O . PHE A 1 103 ? -14.645 -11.517 18.251 1.00 94.06 103 PHE A O 1
ATOM 790 N N . THR A 1 104 ? -15.233 -13.599 17.636 1.00 92.06 104 THR A N 1
ATOM 791 C CA . THR A 1 104 ? -13.882 -14.102 17.350 1.00 92.06 104 THR A CA 1
ATOM 792 C C . THR A 1 104 ? -13.753 -14.604 15.919 1.00 92.06 104 THR A C 1
ATOM 794 O O . THR A 1 104 ? -12.648 -14.910 15.493 1.00 92.06 104 THR A O 1
ATOM 797 N N . ASP A 1 105 ? -14.861 -14.728 15.186 1.00 94.75 105 ASP A N 1
ATOM 798 C CA . ASP A 1 105 ? -14.834 -15.115 13.785 1.00 94.75 105 ASP A CA 1
ATOM 799 C C . ASP A 1 105 ? -14.439 -13.928 12.899 1.00 94.75 105 ASP A C 1
ATOM 801 O O . ASP A 1 105 ? -14.898 -12.796 13.085 1.00 94.75 105 ASP A O 1
ATOM 805 N N . PHE A 1 106 ? -13.572 -14.213 11.928 1.00 95.06 106 PHE A N 1
ATOM 806 C CA . PHE A 1 106 ? -13.044 -13.219 11.001 1.00 95.06 106 PHE A CA 1
ATOM 807 C C . PHE A 1 106 ? -14.154 -12.525 10.204 1.00 95.06 106 PHE A C 1
ATOM 809 O O . PHE A 1 106 ? -14.143 -11.303 10.080 1.00 95.06 106 PHE A O 1
ATOM 816 N N . ASP A 1 107 ? -15.134 -13.280 9.694 1.00 95.94 107 ASP A N 1
ATOM 817 C CA . ASP A 1 107 ? -16.180 -12.736 8.822 1.00 95.94 107 ASP A CA 1
ATOM 818 C C . ASP A 1 107 ? -16.968 -11.622 9.523 1.00 95.94 107 ASP A C 1
ATOM 820 O O . ASP A 1 107 ? -17.112 -10.525 8.972 1.00 95.94 107 ASP A O 1
ATOM 824 N N . ARG A 1 108 ? -17.413 -11.852 10.766 1.00 95.75 108 ARG A N 1
ATOM 825 C CA . ARG A 1 108 ? -18.151 -10.839 11.521 1.00 95.75 108 ARG A CA 1
ATOM 826 C C . ARG A 1 108 ? -17.275 -9.667 11.943 1.00 95.75 108 ARG A C 1
ATOM 828 O O . ARG A 1 108 ? -17.728 -8.524 11.877 1.00 95.75 108 ARG A O 1
ATOM 835 N N . ARG A 1 109 ? -16.025 -9.911 12.350 1.00 96.94 109 ARG A N 1
ATOM 836 C CA . ARG A 1 109 ? -15.079 -8.827 12.663 1.00 96.94 109 ARG A CA 1
ATOM 837 C C . ARG A 1 109 ? -14.819 -7.945 11.450 1.00 96.94 109 ARG A C 1
ATOM 839 O O . ARG A 1 109 ? -14.878 -6.727 11.571 1.00 96.94 109 ARG A O 1
ATOM 846 N N . ASN A 1 110 ? -14.619 -8.542 10.281 1.00 97.06 110 ASN A N 1
ATOM 847 C CA . ASN A 1 110 ? -14.389 -7.825 9.036 1.00 97.06 110 ASN A CA 1
ATOM 848 C C . ASN A 1 110 ? -15.590 -6.947 8.640 1.00 97.06 110 ASN A C 1
ATOM 850 O O . ASN A 1 110 ? -15.402 -5.814 8.205 1.00 97.06 110 ASN A O 1
ATOM 854 N N . GLU A 1 111 ? -16.829 -7.406 8.845 1.00 96.12 111 GLU A N 1
ATOM 855 C CA . GLU A 1 111 ? -18.018 -6.559 8.650 1.00 96.12 111 GLU A CA 1
ATOM 856 C C . GLU A 1 111 ? -18.011 -5.321 9.560 1.00 96.12 111 GLU A C 1
ATOM 858 O O . GLU A 1 111 ? -18.298 -4.216 9.102 1.00 96.12 111 GLU A O 1
ATOM 863 N N . LEU A 1 112 ? -17.646 -5.490 10.833 1.00 97.19 112 LEU A N 1
ATOM 864 C CA . LEU A 1 112 ? -17.591 -4.393 11.803 1.00 97.19 112 LEU A CA 1
ATOM 865 C C . LEU A 1 112 ? -16.427 -3.435 11.519 1.00 97.19 112 LEU A C 1
ATOM 867 O O . LEU A 1 112 ? -16.586 -2.226 11.661 1.00 97.19 112 LEU A O 1
ATOM 871 N N . ILE A 1 113 ? -15.285 -3.950 11.061 1.00 97.62 113 ILE A N 1
ATOM 872 C CA . ILE A 1 113 ? -14.149 -3.145 10.589 1.00 97.62 113 ILE A CA 1
ATOM 873 C C . ILE A 1 113 ? -14.587 -2.243 9.435 1.00 97.62 113 ILE A C 1
ATOM 875 O O . ILE A 1 113 ? -14.318 -1.043 9.462 1.00 97.62 113 ILE A O 1
ATOM 879 N N . LEU A 1 114 ? -15.309 -2.799 8.457 1.00 95.88 114 LEU A N 1
ATOM 880 C CA . LEU A 1 114 ? -15.854 -2.039 7.331 1.00 95.88 114 LEU A CA 1
ATOM 881 C C . LEU A 1 114 ? -16.907 -1.014 7.770 1.00 95.88 114 LEU A C 1
ATOM 883 O O 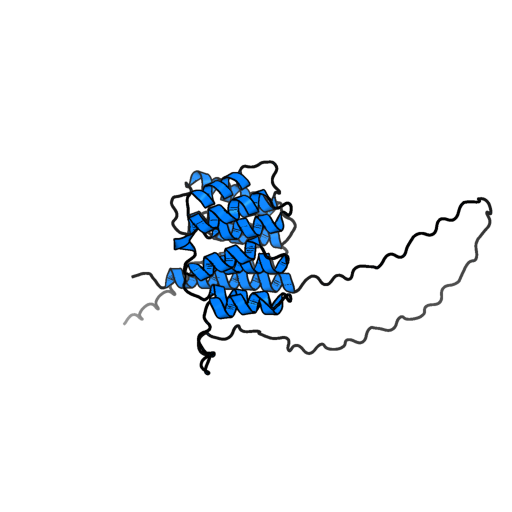. LEU A 1 114 ? -17.018 0.041 7.150 1.00 95.88 114 LEU A O 1
ATOM 887 N N . GLU A 1 115 ? -17.694 -1.311 8.806 1.00 95.44 115 GLU A N 1
ATOM 888 C CA . GLU A 1 115 ? -18.647 -0.356 9.376 1.00 95.44 115 GLU A CA 1
ATOM 889 C C . GLU A 1 115 ? -17.910 0.819 10.039 1.00 95.44 115 GLU A C 1
ATOM 891 O O . GLU A 1 115 ? -18.214 1.975 9.746 1.00 95.44 115 GLU A O 1
ATOM 896 N N . VAL A 1 116 ? -16.889 0.543 10.863 1.00 96.31 116 VAL A N 1
ATOM 897 C CA . VAL A 1 116 ? -16.064 1.584 11.500 1.00 96.31 116 VAL A CA 1
ATOM 898 C C . VAL A 1 116 ? -15.311 2.414 10.466 1.00 96.31 116 VAL A C 1
ATOM 900 O O . VAL A 1 116 ? -15.274 3.635 10.593 1.00 96.31 116 VAL A O 1
ATOM 903 N N . SER A 1 117 ? -14.752 1.799 9.422 1.00 95.69 117 SER A N 1
ATOM 904 C CA . SER A 1 117 ? -13.953 2.517 8.421 1.00 95.69 117 SER A CA 1
ATOM 905 C C . SER A 1 117 ? -14.754 3.554 7.628 1.00 95.69 117 SER A C 1
ATOM 907 O O . SER A 1 117 ? -14.170 4.460 7.037 1.00 95.69 117 SER A O 1
ATOM 909 N N . GLN A 1 118 ? -16.084 3.425 7.609 1.00 94.00 118 GLN A N 1
ATOM 910 C CA . GLN A 1 118 ? -17.007 4.345 6.944 1.00 94.00 118 GLN A CA 1
ATOM 911 C C . GLN A 1 118 ? -17.456 5.505 7.842 1.00 94.00 118 GLN A C 1
ATOM 913 O O . GLN A 1 118 ? -18.101 6.435 7.353 1.00 94.00 118 GLN A O 1
ATOM 918 N N . LEU A 1 119 ? -17.143 5.471 9.140 1.00 93.50 119 LEU A N 1
ATOM 919 C CA . LEU A 1 119 ? -17.470 6.558 10.053 1.00 93.50 119 LEU A CA 1
ATOM 920 C C . LEU A 1 119 ? -16.501 7.733 9.832 1.00 93.50 119 LEU A C 1
ATOM 922 O O . LEU A 1 119 ? -15.288 7.557 9.961 1.00 93.50 119 LEU A O 1
ATOM 926 N N . PRO A 1 120 ? -16.998 8.951 9.546 1.00 92.69 120 PRO A N 1
ATOM 927 C CA . PRO A 1 120 ? -16.155 10.110 9.257 1.00 92.69 120 PRO A CA 1
ATOM 928 C C . PRO A 1 120 ? -15.682 10.789 10.554 1.00 92.69 120 PRO A C 1
ATOM 930 O O . PRO A 1 120 ? -15.892 11.984 10.754 1.00 92.69 120 PRO A O 1
ATOM 933 N N . THR A 1 121 ? -15.101 10.025 11.483 1.00 94.56 121 THR A N 1
ATOM 934 C CA . THR A 1 121 ? -14.628 10.541 12.777 1.00 94.56 121 THR A CA 1
ATOM 935 C C . THR A 1 121 ? -13.193 10.118 13.063 1.00 94.56 121 THR A C 1
ATOM 937 O O . THR A 1 121 ? -12.753 9.030 12.690 1.00 94.56 121 THR A O 1
ATOM 940 N N . ALA A 1 122 ? -12.446 10.985 13.749 1.00 96.19 122 ALA A N 1
ATOM 941 C CA . ALA A 1 122 ? -11.080 10.690 14.173 1.00 96.19 122 ALA A CA 1
ATOM 942 C C . ALA A 1 122 ? -11.045 9.477 15.119 1.00 96.19 122 ALA A C 1
ATOM 944 O O . ALA A 1 122 ? -10.147 8.641 15.055 1.00 96.19 122 ALA A O 1
ATOM 945 N N . GLU A 1 123 ? -12.063 9.346 15.969 1.00 97.00 123 GLU A N 1
ATOM 946 C CA . GLU A 1 123 ? -12.225 8.235 16.903 1.00 97.00 123 GLU A CA 1
ATOM 947 C C . GLU A 1 123 ? -12.342 6.889 16.185 1.00 97.00 123 GLU A C 1
ATOM 949 O O . GLU A 1 123 ? -11.831 5.896 16.696 1.00 97.00 123 GLU A O 1
ATOM 954 N N . ALA A 1 124 ? -12.955 6.843 14.998 1.00 96.69 124 ALA A N 1
ATOM 955 C CA . ALA A 1 124 ? -13.053 5.616 14.215 1.00 96.69 124 ALA A CA 1
ATOM 956 C C . ALA A 1 124 ? -11.671 5.137 13.746 1.00 96.69 124 ALA A C 1
ATOM 958 O O . ALA A 1 124 ? -11.323 3.975 13.942 1.00 96.69 124 ALA A O 1
ATOM 959 N N . VAL A 1 125 ? -10.838 6.044 13.224 1.00 97.44 125 VAL A N 1
ATOM 960 C CA . VAL A 1 125 ? -9.451 5.737 12.827 1.00 97.44 125 VAL A CA 1
ATOM 961 C C . VAL A 1 125 ? -8.632 5.263 14.027 1.00 97.44 125 VAL A C 1
ATOM 963 O O . VAL A 1 125 ? -7.971 4.227 13.960 1.00 97.44 125 VAL A O 1
ATOM 966 N N . ARG A 1 126 ? -8.719 5.971 15.161 1.00 97.88 126 ARG A N 1
ATOM 967 C CA . ARG A 1 126 ? -8.030 5.565 16.397 1.00 97.88 126 ARG A CA 1
ATOM 968 C C . ARG A 1 126 ? -8.485 4.201 16.887 1.00 97.88 126 ARG A C 1
ATOM 970 O O . ARG A 1 126 ? -7.667 3.426 17.376 1.00 97.88 126 ARG A O 1
ATOM 977 N N . GLN A 1 127 ? -9.770 3.893 16.745 1.00 98.06 127 GLN A N 1
ATOM 978 C CA . GLN A 1 127 ? -10.306 2.598 17.127 1.00 98.06 127 GLN A CA 1
ATOM 979 C C . GLN A 1 127 ? -9.780 1.468 16.236 1.00 98.06 127 GLN A C 1
ATOM 981 O O . GLN A 1 127 ? -9.423 0.417 16.765 1.00 98.06 127 GLN A O 1
ATOM 986 N N . LEU A 1 128 ? -9.671 1.686 14.922 1.00 98.06 128 LEU A N 1
ATOM 987 C CA . LEU A 1 128 ? -9.040 0.724 14.013 1.00 98.06 128 LEU A CA 1
ATOM 988 C C . LEU A 1 128 ? -7.577 0.472 14.395 1.00 98.06 128 LEU A C 1
ATOM 990 O O . LEU A 1 128 ? -7.159 -0.680 14.453 1.00 98.06 128 LEU A O 1
ATOM 994 N N . LEU A 1 129 ? -6.821 1.521 14.735 1.00 97.75 129 LEU A N 1
ATOM 995 C CA . LEU A 1 129 ? -5.444 1.381 15.223 1.00 97.75 129 LEU A CA 1
ATOM 996 C C . LEU A 1 129 ? -5.378 0.614 16.555 1.00 97.75 129 LEU A C 1
ATOM 998 O O . LEU A 1 129 ? -4.524 -0.250 16.731 1.00 97.75 129 LEU A O 1
ATOM 1002 N N . ASN A 1 130 ? -6.309 0.873 17.480 1.00 97.69 130 ASN A N 1
ATOM 1003 C CA . ASN A 1 130 ? -6.383 0.148 18.752 1.00 97.69 130 ASN A CA 1
ATOM 1004 C C . ASN A 1 130 ? -6.659 -1.346 18.543 1.00 97.69 130 ASN A C 1
ATOM 1006 O O . ASN A 1 130 ? -6.063 -2.185 19.219 1.00 97.69 130 ASN A O 1
ATOM 1010 N N . TRP A 1 131 ? -7.552 -1.694 17.614 1.00 97.81 131 TRP A N 1
ATOM 1011 C CA . TRP A 1 131 ? -7.766 -3.089 17.238 1.00 97.81 131 TRP A CA 1
ATOM 1012 C C . TRP A 1 131 ? -6.541 -3.678 16.555 1.00 97.81 131 TRP A C 1
ATOM 1014 O O . TRP A 1 131 ? -6.138 -4.775 16.908 1.00 97.81 131 TRP A O 1
ATOM 1024 N N . LEU A 1 132 ? -5.889 -2.947 15.654 1.00 96.69 132 LEU A N 1
ATOM 1025 C CA . LEU A 1 132 ? -4.718 -3.440 14.929 1.00 96.69 132 LEU A CA 1
ATOM 1026 C C . LEU A 1 132 ? -3.575 -3.859 15.868 1.00 96.69 132 LEU A C 1
ATOM 1028 O O . LEU A 1 132 ? -2.892 -4.850 15.612 1.00 96.69 132 LEU A O 1
ATOM 1032 N N . GLU A 1 133 ? -3.382 -3.130 16.965 1.00 94.44 133 GLU A N 1
ATOM 1033 C CA . GLU A 1 133 ? -2.359 -3.432 17.971 1.00 94.44 133 GLU A CA 1
ATOM 1034 C C . GLU A 1 133 ? -2.717 -4.593 18.903 1.00 94.44 133 GLU A C 1
ATOM 1036 O O . GLU A 1 133 ? -1.821 -5.242 19.440 1.00 94.44 133 GLU A O 1
ATOM 1041 N N . SER A 1 134 ? -4.009 -4.837 19.129 1.00 94.38 134 SER A N 1
ATOM 1042 C CA . SER A 1 134 ? -4.483 -5.785 20.145 1.00 94.38 134 SER A CA 1
ATOM 1043 C C . SER A 1 134 ? -5.099 -7.062 19.579 1.00 94.38 134 SER A C 1
ATOM 1045 O O . SER A 1 134 ? -5.239 -8.037 20.320 1.00 94.38 134 SER A O 1
ATOM 1047 N N . ASP A 1 135 ? -5.466 -7.088 18.296 1.00 95.00 135 ASP A N 1
ATOM 1048 C CA . ASP A 1 135 ? -6.152 -8.230 17.706 1.00 95.00 135 ASP A CA 1
ATOM 1049 C C . ASP A 1 135 ? -5.186 -9.410 17.495 1.00 95.00 135 ASP A C 1
ATOM 1051 O O . ASP A 1 135 ? -4.161 -9.266 16.813 1.00 95.00 135 ASP A O 1
ATOM 1055 N N . PRO A 1 136 ? -5.482 -10.590 18.070 1.00 91.69 136 PRO A N 1
ATOM 1056 C CA . PRO A 1 136 ? -4.604 -11.746 17.956 1.00 91.69 136 PRO A CA 1
ATOM 1057 C C . PRO A 1 136 ? -4.623 -12.375 16.561 1.00 91.69 136 PRO A C 1
ATOM 1059 O O . PRO A 1 136 ? -3.664 -13.058 16.214 1.00 91.69 136 PRO A O 1
ATOM 1062 N N . ASP A 1 137 ? -5.676 -12.161 15.770 1.00 93.31 137 ASP A N 1
ATOM 1063 C CA . ASP A 1 137 ? -5.856 -12.827 14.485 1.00 93.31 137 ASP A CA 1
ATOM 1064 C C . ASP A 1 137 ? -5.157 -12.069 13.351 1.00 93.31 137 ASP A C 1
ATOM 1066 O O . ASP A 1 137 ? -5.398 -10.882 13.116 1.00 93.31 137 ASP A O 1
ATOM 1070 N N . ASP A 1 138 ? -4.275 -12.771 12.643 1.00 91.31 138 ASP A N 1
ATOM 1071 C CA . ASP A 1 138 ? -3.447 -12.194 11.589 1.00 91.31 138 ASP A CA 1
ATOM 1072 C C . ASP A 1 138 ? -4.319 -11.652 10.458 1.00 91.31 138 ASP A C 1
ATOM 1074 O O . ASP A 1 138 ? -4.189 -10.479 10.121 1.00 91.31 138 ASP A O 1
ATOM 1078 N N . GLU A 1 139 ? -5.261 -12.450 9.939 1.00 93.25 139 GLU A N 1
ATOM 1079 C CA . GLU A 1 139 ? -6.159 -12.043 8.849 1.00 93.25 139 GLU A CA 1
ATOM 1080 C C . GLU A 1 139 ? -6.972 -10.794 9.216 1.00 93.25 139 GLU A C 1
ATOM 1082 O O . GLU A 1 139 ? -7.112 -9.871 8.407 1.00 93.25 139 GLU A O 1
ATOM 1087 N N . THR A 1 140 ? -7.457 -10.720 10.455 1.00 96.00 140 THR A N 1
ATOM 1088 C CA . THR A 1 140 ? -8.165 -9.554 10.988 1.00 96.00 140 THR A CA 1
ATOM 1089 C C . THR A 1 140 ? -7.269 -8.315 11.008 1.00 96.00 140 THR A C 1
ATOM 1091 O O . THR A 1 140 ? -7.705 -7.239 10.592 1.00 96.00 140 THR A O 1
ATOM 1094 N N . ARG A 1 141 ? -5.996 -8.439 11.406 1.00 95.25 141 ARG A N 1
ATOM 1095 C CA . ARG A 1 141 ? -5.033 -7.324 11.336 1.00 95.25 141 ARG A CA 1
ATOM 1096 C C . ARG A 1 141 ? -4.780 -6.852 9.906 1.00 95.25 141 ARG A C 1
ATOM 1098 O O . ARG A 1 141 ? -4.720 -5.642 9.686 1.00 95.25 141 ARG A O 1
ATOM 1105 N N . LYS A 1 142 ? -4.728 -7.762 8.929 1.00 94.19 142 LYS A N 1
ATOM 1106 C CA . LYS A 1 142 ? -4.628 -7.399 7.501 1.00 94.19 142 LYS A CA 1
ATOM 1107 C C . LYS A 1 142 ? -5.844 -6.591 7.045 1.00 94.19 142 LYS A C 1
ATOM 1109 O O . LYS A 1 142 ? -5.713 -5.559 6.386 1.00 94.19 142 LYS A O 1
ATOM 1114 N N . ALA A 1 143 ? -7.043 -7.014 7.452 1.00 95.88 143 ALA A N 1
ATOM 1115 C CA . ALA A 1 143 ? -8.277 -6.281 7.172 1.00 95.88 143 ALA A CA 1
ATOM 1116 C C . ALA A 1 143 ? -8.288 -4.884 7.818 1.00 95.88 143 ALA A C 1
ATOM 1118 O O . ALA A 1 143 ? -8.727 -3.922 7.187 1.00 95.88 143 ALA A O 1
ATOM 1119 N N . LEU A 1 144 ? -7.759 -4.751 9.038 1.00 97.56 144 LEU A N 1
ATOM 1120 C CA . LEU A 1 144 ? -7.613 -3.469 9.736 1.00 97.56 144 LEU A CA 1
ATOM 1121 C C . LEU A 1 144 ? -6.648 -2.518 9.011 1.00 97.56 144 LEU A C 1
ATOM 1123 O O . LEU A 1 144 ? -6.991 -1.351 8.820 1.00 97.56 144 LEU A O 1
ATOM 1127 N N . LEU A 1 145 ? -5.489 -3.005 8.548 1.00 96.44 145 LEU A N 1
ATOM 1128 C CA . LEU A 1 145 ? -4.562 -2.220 7.716 1.00 96.44 145 LEU A CA 1
ATOM 1129 C C . LEU A 1 145 ? -5.240 -1.747 6.427 1.00 96.44 145 LEU A C 1
ATOM 1131 O O . LEU A 1 145 ? -5.208 -0.559 6.104 1.00 96.44 145 LEU A O 1
ATOM 1135 N N . GLY A 1 146 ? -5.930 -2.656 5.733 1.00 94.12 146 GLY A N 1
ATOM 1136 C CA . GLY A 1 146 ? -6.696 -2.318 4.537 1.00 94.12 146 GLY A CA 1
ATOM 1137 C C . GLY A 1 146 ? -7.776 -1.268 4.805 1.00 94.12 146 GLY A C 1
ATOM 1138 O O . GLY A 1 146 ? -7.957 -0.358 4.003 1.00 94.12 146 GLY A O 1
ATOM 1139 N N . ALA A 1 147 ? -8.469 -1.348 5.942 1.00 95.88 147 ALA A N 1
ATOM 1140 C CA . ALA A 1 147 ? -9.508 -0.397 6.325 1.00 95.88 147 ALA A CA 1
ATOM 1141 C C . ALA A 1 147 ? -8.965 1.017 6.579 1.00 95.88 147 ALA A C 1
ATOM 1143 O O . ALA A 1 147 ? -9.605 1.984 6.166 1.00 95.88 147 ALA A O 1
ATOM 1144 N N . LEU A 1 148 ? -7.778 1.144 7.187 1.00 95.94 148 LEU A N 1
ATOM 1145 C CA . LEU A 1 148 ? -7.133 2.439 7.448 1.00 95.94 148 LEU A CA 1
ATOM 1146 C C . LEU A 1 148 ? -6.883 3.247 6.169 1.00 95.94 148 LEU A C 1
ATOM 1148 O O . LEU A 1 148 ? -6.978 4.474 6.198 1.00 95.94 148 LEU A O 1
ATOM 1152 N N . VAL A 1 149 ? -6.619 2.578 5.042 1.00 91.69 149 VAL A N 1
ATOM 1153 C CA . VAL A 1 149 ? -6.434 3.237 3.739 1.00 91.69 149 VAL A CA 1
ATOM 1154 C C . VAL A 1 149 ? -7.694 3.984 3.294 1.00 91.69 149 VAL A C 1
ATOM 1156 O O . VAL A 1 149 ? -7.582 5.033 2.667 1.00 91.69 149 VAL A O 1
ATOM 1159 N N . TRP A 1 150 ? -8.888 3.493 3.632 1.00 88.69 150 TRP A N 1
ATOM 1160 C CA . TRP A 1 150 ? -10.160 4.027 3.125 1.00 88.69 150 TRP A CA 1
ATOM 1161 C C . TRP A 1 150 ? -10.855 5.013 4.071 1.00 88.69 150 TRP A C 1
ATOM 1163 O O . TRP A 1 150 ? -11.948 5.487 3.754 1.00 88.69 150 TRP A O 1
ATOM 1173 N N . CYS A 1 151 ? -10.259 5.324 5.222 1.00 91.62 151 CYS A N 1
ATOM 1174 C CA . CYS A 1 151 ? -10.862 6.224 6.199 1.00 91.62 151 CYS A CA 1
ATOM 1175 C C . CYS A 1 151 ? -10.764 7.700 5.787 1.00 91.62 151 CYS A C 1
ATOM 1177 O O . CYS A 1 151 ? -9.699 8.195 5.434 1.00 91.62 151 CYS A O 1
ATOM 1179 N N . ASP A 1 152 ? -11.864 8.437 5.945 1.00 86.56 152 ASP A N 1
ATOM 1180 C CA . ASP A 1 152 ? -11.961 9.862 5.585 1.00 86.56 152 ASP A CA 1
ATOM 1181 C C . ASP A 1 152 ? -11.041 10.768 6.431 1.00 86.56 152 ASP A C 1
ATOM 1183 O O . ASP A 1 152 ? -10.484 11.745 5.943 1.00 86.56 152 ASP A O 1
ATOM 1187 N N . GLN A 1 153 ? -10.821 10.417 7.703 1.00 90.38 153 GLN A N 1
ATOM 1188 C CA . GLN A 1 153 ? -9.984 11.190 8.638 1.00 90.38 153 GLN A CA 1
ATOM 1189 C C . GLN A 1 153 ? -8.511 10.748 8.653 1.00 90.38 153 GLN A C 1
ATOM 1191 O O . GLN A 1 153 ? -7.739 11.196 9.501 1.00 90.38 153 GLN A O 1
ATOM 1196 N N . ARG A 1 154 ? -8.110 9.865 7.728 1.00 92.38 154 ARG A N 1
ATOM 1197 C CA . ARG A 1 154 ? -6.757 9.302 7.650 1.00 92.38 154 ARG A CA 1
ATOM 1198 C C . ARG A 1 154 ? -5.693 10.390 7.507 1.00 92.38 154 ARG A C 1
ATOM 1200 O O . ARG A 1 154 ? -4.743 10.411 8.280 1.00 92.38 154 ARG A O 1
ATOM 1207 N N . ASP A 1 155 ? -5.871 11.314 6.566 1.00 89.88 155 ASP A N 1
ATOM 1208 C CA . ASP A 1 155 ? -4.857 12.334 6.270 1.00 89.88 155 ASP A CA 1
ATOM 1209 C C . ASP A 1 155 ? -4.703 13.340 7.426 1.00 89.88 155 ASP A C 1
ATOM 1211 O O . ASP A 1 155 ? -3.595 13.773 7.735 1.00 89.88 155 ASP A O 1
ATOM 1215 N N . ALA A 1 156 ? -5.797 13.653 8.132 1.00 92.81 156 ALA A N 1
ATOM 1216 C CA . ALA A 1 156 ? -5.775 14.510 9.322 1.00 92.81 156 ALA A CA 1
ATOM 1217 C C . ALA A 1 156 ? -5.042 13.868 10.514 1.00 92.81 156 ALA A C 1
ATOM 1219 O O . ALA A 1 156 ? -4.565 14.575 11.401 1.00 92.81 156 ALA A O 1
ATOM 1220 N N . LEU A 1 157 ? -4.953 12.536 10.535 1.00 95.69 157 LEU A N 1
ATOM 1221 C CA . LEU A 1 157 ? -4.282 11.748 11.568 1.00 95.69 157 LEU A CA 1
ATOM 1222 C C . LEU A 1 157 ? -3.007 11.071 11.052 1.00 95.69 157 LEU A C 1
ATOM 1224 O O . LEU A 1 157 ? -2.505 10.159 11.705 1.00 95.69 157 LEU A O 1
ATOM 1228 N N . ALA A 1 158 ? -2.473 11.498 9.904 1.00 94.31 158 ALA A N 1
ATOM 1229 C CA . ALA A 1 158 ? -1.384 10.800 9.227 1.00 94.31 158 ALA A CA 1
ATOM 1230 C C . ALA A 1 158 ? -0.171 10.574 10.142 1.00 94.31 158 ALA A C 1
ATOM 1232 O O . ALA A 1 158 ? 0.319 9.452 10.237 1.00 94.31 158 ALA A O 1
ATOM 1233 N N . ASP A 1 159 ? 0.267 11.598 10.878 1.00 94.50 159 ASP A N 1
ATOM 1234 C CA . ASP A 1 159 ? 1.398 11.470 11.805 1.00 94.50 159 ASP A CA 1
ATOM 1235 C C . ASP A 1 159 ? 1.107 10.500 12.960 1.00 94.50 159 ASP A C 1
ATOM 1237 O O . ASP A 1 159 ? 1.980 9.715 13.319 1.00 94.50 159 ASP A O 1
ATOM 1241 N N . GLU A 1 160 ? -0.117 10.500 13.504 1.00 96.06 160 GLU A N 1
ATOM 1242 C CA . GLU A 1 160 ? -0.530 9.570 14.567 1.00 96.06 160 GLU A CA 1
ATOM 1243 C C . GLU A 1 160 ? -0.534 8.120 14.054 1.00 96.06 160 GLU A C 1
ATOM 1245 O O . GLU A 1 160 ? -0.040 7.215 14.728 1.00 96.06 160 GLU A O 1
ATOM 1250 N N . ILE A 1 161 ? -1.045 7.902 12.836 1.00 97.31 161 ILE A N 1
ATOM 1251 C CA . ILE A 1 161 ? -1.022 6.595 12.169 1.00 97.31 161 ILE A CA 1
ATOM 1252 C C . ILE A 1 161 ? 0.429 6.136 11.979 1.00 97.31 161 ILE A C 1
ATOM 1254 O O . ILE A 1 161 ? 0.768 5.012 12.343 1.00 97.31 161 ILE A O 1
ATOM 1258 N N . ILE A 1 162 ? 1.306 6.996 11.454 1.00 96.94 162 ILE A N 1
ATOM 1259 C CA . ILE A 1 162 ? 2.709 6.650 11.176 1.00 96.94 162 ILE A CA 1
ATOM 1260 C C . ILE A 1 162 ? 3.470 6.333 12.462 1.00 96.94 162 ILE A C 1
ATOM 1262 O O . ILE A 1 162 ? 4.213 5.349 12.501 1.00 96.94 162 ILE A O 1
ATOM 1266 N N . ASP A 1 163 ? 3.273 7.123 13.517 1.00 96.69 163 ASP A N 1
ATOM 1267 C CA . ASP A 1 163 ? 3.939 6.916 14.803 1.00 96.69 163 ASP A CA 1
ATOM 1268 C C . ASP A 1 163 ? 3.546 5.565 15.432 1.00 96.69 163 ASP A C 1
ATOM 1270 O O . ASP A 1 163 ? 4.372 4.939 16.098 1.00 96.69 163 ASP A O 1
ATOM 1274 N N . ARG A 1 164 ? 2.330 5.061 15.166 1.00 96.50 164 ARG A N 1
ATOM 1275 C CA . ARG A 1 164 ? 1.871 3.736 15.628 1.00 96.50 164 ARG A CA 1
ATOM 1276 C C . ARG A 1 164 ? 2.283 2.590 14.704 1.00 96.50 164 ARG A C 1
ATOM 1278 O O . ARG A 1 164 ? 2.675 1.527 15.181 1.00 96.50 164 ARG A O 1
ATOM 1285 N N . LEU A 1 165 ? 2.266 2.799 13.389 1.00 96.62 165 LEU A N 1
ATOM 1286 C CA . LEU A 1 165 ? 2.639 1.770 12.415 1.00 96.62 165 LEU A CA 1
ATOM 1287 C C . LEU A 1 165 ? 4.153 1.539 12.326 1.00 96.62 165 LEU A C 1
ATOM 1289 O O . LEU A 1 165 ? 4.583 0.414 12.080 1.00 96.62 165 LEU A O 1
ATOM 1293 N N . THR A 1 166 ? 4.982 2.560 12.553 1.00 94.75 166 THR A N 1
ATOM 1294 C CA . THR A 1 166 ? 6.447 2.446 12.409 1.00 94.75 166 THR A CA 1
ATOM 1295 C C . THR A 1 166 ? 7.073 1.431 13.382 1.00 94.75 166 THR A C 1
ATOM 1297 O O . THR A 1 166 ? 7.877 0.603 12.941 1.00 94.75 166 THR A O 1
ATOM 1300 N N . PRO A 1 167 ? 6.736 1.419 14.689 1.00 93.56 167 PRO A N 1
ATOM 1301 C CA . PRO A 1 167 ? 7.197 0.376 15.605 1.00 93.56 167 PRO A CA 1
ATOM 1302 C C . PRO A 1 167 ? 6.693 -1.015 15.216 1.00 93.56 167 PRO A C 1
ATOM 1304 O O . PRO A 1 167 ? 7.452 -1.978 15.308 1.00 93.56 167 PRO A O 1
ATOM 1307 N N . MET A 1 168 ? 5.444 -1.122 14.742 1.00 93.31 168 MET A N 1
ATOM 1308 C CA . MET A 1 168 ? 4.889 -2.391 14.267 1.00 93.31 168 MET A CA 1
ATOM 1309 C C . MET A 1 168 ? 5.684 -2.918 13.075 1.00 93.31 168 MET A C 1
ATOM 1311 O O . MET A 1 168 ? 6.118 -4.060 13.109 1.00 93.31 168 MET A O 1
ATOM 1315 N N . TYR A 1 169 ? 5.953 -2.079 12.074 1.00 92.94 169 TYR A N 1
ATOM 1316 C CA . TYR A 1 169 ? 6.776 -2.429 10.916 1.00 92.94 169 TYR A CA 1
ATOM 1317 C C . TYR A 1 169 ? 8.139 -2.999 11.335 1.00 92.94 169 TYR A C 1
ATOM 1319 O O . TYR A 1 169 ? 8.514 -4.085 10.901 1.00 92.94 169 TYR A O 1
ATOM 1327 N N . LYS A 1 170 ? 8.840 -2.323 12.255 1.00 90.12 170 LYS A N 1
ATOM 1328 C CA . LYS A 1 170 ? 10.155 -2.765 12.758 1.00 90.12 170 LYS A CA 1
ATOM 1329 C C . LYS A 1 170 ? 10.098 -4.051 13.590 1.00 90.12 170 LYS A C 1
ATOM 1331 O O . LYS A 1 170 ? 11.101 -4.747 13.694 1.00 90.12 170 LYS A O 1
ATOM 1336 N N . GLY A 1 171 ? 8.960 -4.338 14.221 1.00 88.00 171 GLY A N 1
ATOM 1337 C CA . GLY A 1 171 ? 8.770 -5.499 15.094 1.00 88.00 171 GLY A CA 1
ATOM 1338 C C . GLY A 1 171 ? 8.240 -6.757 14.397 1.00 88.00 171 GLY A C 1
ATOM 1339 O O . GLY A 1 171 ? 8.183 -7.809 15.031 1.00 88.00 171 GLY A O 1
ATOM 1340 N N . ARG A 1 172 ? 7.826 -6.676 13.125 1.00 88.00 172 ARG A N 1
ATOM 1341 C CA . ARG A 1 172 ? 7.244 -7.805 12.376 1.00 88.00 172 ARG A CA 1
ATOM 1342 C C . ARG A 1 172 ? 8.329 -8.618 11.673 1.00 88.00 172 ARG A C 1
ATOM 1344 O O . ARG A 1 172 ? 9.116 -8.074 10.902 1.00 88.00 172 ARG A O 1
ATOM 1351 N N . ALA A 1 173 ? 8.336 -9.930 11.906 1.00 83.00 173 ALA A N 1
ATOM 1352 C CA . ALA A 1 173 ? 9.290 -10.853 11.288 1.00 83.00 173 ALA A CA 1
ATOM 1353 C C . ALA A 1 173 ? 8.926 -11.208 9.836 1.00 83.00 173 ALA A C 1
ATOM 1355 O O . ALA A 1 173 ? 9.814 -11.320 8.991 1.00 83.00 173 ALA A O 1
ATOM 1356 N N . GLU A 1 174 ? 7.633 -11.318 9.533 1.00 91.12 174 GLU A N 1
ATOM 1357 C CA . GLU A 1 174 ? 7.148 -11.725 8.213 1.00 91.12 174 GLU A CA 1
ATOM 1358 C C . GLU A 1 174 ? 7.183 -10.568 7.205 1.00 91.12 174 GLU A C 1
ATOM 1360 O O . GLU A 1 174 ? 6.741 -9.453 7.495 1.00 91.12 174 GLU A O 1
ATOM 1365 N N . VAL A 1 175 ? 7.702 -10.845 6.005 1.00 92.38 175 VAL A N 1
ATOM 1366 C CA . VAL A 1 175 ? 7.825 -9.874 4.899 1.00 92.38 175 VAL A CA 1
ATOM 1367 C C . VAL A 1 175 ? 6.455 -9.349 4.470 1.00 92.38 175 VAL A C 1
ATOM 1369 O O . VAL A 1 175 ? 6.283 -8.152 4.250 1.00 92.38 175 VAL A O 1
ATOM 1372 N N . GLU A 1 176 ? 5.465 -10.235 4.388 1.00 90.88 176 GLU A N 1
ATOM 1373 C CA . GLU A 1 176 ? 4.109 -9.905 3.943 1.00 90.88 176 GLU A CA 1
ATOM 1374 C C . GLU A 1 176 ? 3.433 -8.889 4.874 1.00 90.88 176 GLU A C 1
ATOM 1376 O O . GLU A 1 176 ? 2.873 -7.901 4.403 1.00 90.88 176 GLU A O 1
ATOM 1381 N N . ASP A 1 177 ? 3.561 -9.070 6.191 1.00 90.50 177 ASP A N 1
ATOM 1382 C CA . ASP A 1 177 ? 3.032 -8.134 7.190 1.00 90.50 177 ASP A CA 1
ATOM 1383 C C . ASP A 1 177 ? 3.695 -6.752 7.074 1.00 90.50 177 ASP A C 1
ATOM 1385 O O . ASP A 1 177 ? 3.043 -5.714 7.222 1.00 90.50 177 ASP A O 1
ATOM 1389 N N . ARG A 1 178 ? 5.005 -6.721 6.800 1.00 94.94 178 ARG A N 1
ATOM 1390 C CA . ARG A 1 178 ? 5.745 -5.469 6.599 1.00 94.94 178 ARG A CA 1
ATOM 1391 C C . ARG A 1 178 ? 5.306 -4.746 5.327 1.00 94.94 178 ARG A C 1
ATOM 1393 O O . ARG A 1 178 ? 5.137 -3.527 5.367 1.00 94.94 178 ARG A O 1
ATOM 1400 N N . ILE A 1 179 ? 5.071 -5.478 4.239 1.00 95.06 179 ILE A N 1
ATOM 1401 C CA . ILE A 1 179 ? 4.551 -4.943 2.971 1.00 95.06 179 ILE A CA 1
ATOM 1402 C C . ILE A 1 179 ? 3.173 -4.300 3.162 1.00 95.06 179 ILE A C 1
ATOM 1404 O O . ILE A 1 179 ? 2.952 -3.186 2.692 1.00 95.06 179 ILE A O 1
ATOM 1408 N N . GLU A 1 180 ? 2.269 -4.937 3.906 1.00 94.19 180 GLU A N 1
ATOM 1409 C CA . GLU A 1 180 ? 0.936 -4.376 4.159 1.00 94.19 180 GLU A CA 1
ATOM 1410 C C . GLU A 1 180 ? 0.997 -3.073 4.969 1.00 94.19 180 GLU A C 1
ATOM 1412 O O . GLU A 1 180 ? 0.241 -2.134 4.711 1.00 94.19 180 GLU A O 1
ATOM 1417 N N . ILE A 1 181 ? 1.936 -2.961 5.915 1.00 96.44 181 ILE A N 1
ATOM 1418 C CA . ILE A 1 181 ? 2.173 -1.697 6.624 1.00 96.44 181 ILE A CA 1
ATOM 1419 C C . ILE A 1 181 ? 2.747 -0.640 5.673 1.00 96.44 181 ILE A C 1
ATOM 1421 O O . ILE A 1 181 ? 2.295 0.506 5.691 1.00 96.44 181 ILE A O 1
ATOM 1425 N N . GLN A 1 182 ? 3.710 -1.003 4.821 1.00 96.50 182 GLN A N 1
ATOM 1426 C CA . GLN A 1 182 ? 4.253 -0.094 3.808 1.00 96.50 182 GLN A CA 1
ATOM 1427 C C . GLN A 1 182 ? 3.175 0.409 2.844 1.00 96.50 182 GLN A C 1
ATOM 1429 O O . GLN A 1 182 ? 3.246 1.563 2.427 1.00 96.50 182 GLN A O 1
ATOM 1434 N N . ASP A 1 183 ? 2.178 -0.412 2.510 1.00 95.38 183 ASP A N 1
ATOM 1435 C CA . ASP A 1 183 ? 1.045 0.009 1.689 1.00 95.38 183 ASP A CA 1
ATOM 1436 C C . ASP A 1 183 ? 0.235 1.115 2.360 1.00 95.38 183 ASP A C 1
ATOM 1438 O O . ASP A 1 183 ? -0.093 2.098 1.699 1.00 95.38 183 ASP A O 1
ATOM 1442 N N . VAL A 1 184 ? -0.025 1.015 3.668 1.00 96.25 184 VAL A N 1
ATOM 1443 C CA . VAL A 1 184 ? -0.682 2.099 4.416 1.00 96.25 184 VAL A CA 1
ATOM 1444 C C . VAL A 1 184 ? 0.202 3.345 4.451 1.00 96.25 184 VAL A C 1
ATOM 1446 O O . VAL A 1 184 ? -0.281 4.445 4.203 1.00 96.25 184 VAL A O 1
ATOM 1449 N N . LEU A 1 185 ? 1.507 3.194 4.701 1.00 96.00 185 LEU A N 1
ATOM 1450 C CA . LEU A 1 185 ? 2.448 4.319 4.698 1.00 96.00 185 LEU A CA 1
ATOM 1451 C C . LEU A 1 185 ? 2.531 5.003 3.324 1.00 96.00 185 LEU A C 1
ATOM 1453 O O . LEU A 1 185 ? 2.634 6.224 3.263 1.00 96.00 185 LEU A O 1
ATOM 1457 N N . GLY A 1 186 ? 2.446 4.238 2.233 1.00 94.56 186 GLY A N 1
ATOM 1458 C CA . GLY A 1 186 ? 2.447 4.733 0.853 1.00 94.56 186 GLY A CA 1
ATOM 1459 C C . GLY A 1 186 ? 1.212 5.552 0.475 1.00 94.56 186 GLY A C 1
ATOM 1460 O O . GLY A 1 186 ? 1.238 6.284 -0.511 1.00 94.56 186 GLY A O 1
ATOM 1461 N N . GLU A 1 187 ? 0.144 5.455 1.263 1.00 93.00 187 GLU A N 1
ATOM 1462 C CA . GLU A 1 187 ? -1.075 6.254 1.112 1.00 93.00 187 GLU A CA 1
ATOM 1463 C C . GLU A 1 187 ? -1.029 7.557 1.922 1.00 93.00 187 GLU A C 1
ATOM 1465 O O . GLU A 1 187 ? -1.854 8.447 1.719 1.00 93.00 187 GLU A O 1
ATOM 1470 N N . LEU A 1 188 ? -0.052 7.692 2.823 1.00 92.06 188 LEU A N 1
ATOM 1471 C CA . LEU A 1 188 ? 0.158 8.879 3.641 1.00 92.06 188 LEU A CA 1
ATOM 1472 C C . LEU A 1 188 ? 1.270 9.718 3.017 1.00 92.06 188 LEU A C 1
ATOM 1474 O O . LEU A 1 188 ? 2.440 9.364 3.095 1.00 92.06 188 LEU A O 1
ATOM 1478 N N . ALA A 1 189 ? 0.940 10.851 2.406 1.00 89.38 189 ALA A N 1
ATOM 1479 C CA . ALA A 1 189 ? 1.921 11.713 1.744 1.00 89.38 189 ALA A CA 1
ATOM 1480 C C . ALA A 1 189 ? 2.615 12.683 2.726 1.00 89.38 189 ALA A C 1
ATOM 1482 O O . ALA A 1 189 ? 2.555 13.899 2.546 1.00 89.38 189 ALA A O 1
ATOM 1483 N N . THR A 1 190 ? 3.264 12.165 3.776 1.00 91.94 190 THR A N 1
ATOM 1484 C CA . THR A 1 190 ? 3.994 12.974 4.772 1.00 91.94 190 THR A CA 1
ATOM 1485 C C . THR A 1 190 ? 5.497 12.704 4.744 1.00 91.94 190 THR A C 1
ATOM 1487 O O . THR A 1 190 ? 5.961 11.672 4.264 1.00 91.94 190 THR A O 1
ATOM 1490 N N . SER A 1 191 ? 6.301 13.625 5.283 1.00 92.88 191 SER A N 1
ATOM 1491 C CA . SER A 1 191 ? 7.755 13.425 5.352 1.00 92.88 191 SER A CA 1
ATOM 1492 C C . SER A 1 191 ? 8.132 12.187 6.173 1.00 92.88 191 SER A C 1
ATOM 1494 O O . SER A 1 191 ? 9.050 11.466 5.795 1.00 92.88 191 SER A O 1
ATOM 1496 N N . LYS A 1 192 ? 7.395 11.894 7.255 1.00 93.56 192 LYS A N 1
ATOM 1497 C CA . LYS A 1 192 ? 7.662 10.738 8.124 1.00 93.56 192 LYS A CA 1
ATOM 1498 C C . LYS A 1 192 ? 7.436 9.397 7.415 1.00 93.56 192 LYS A C 1
ATOM 1500 O O . LYS A 1 192 ? 8.221 8.463 7.601 1.00 93.56 192 LYS A O 1
ATOM 1505 N N . SER A 1 193 ? 6.378 9.276 6.607 1.00 94.88 193 SER A N 1
ATOM 1506 C CA . SER A 1 193 ? 6.137 8.049 5.837 1.00 94.88 193 SER A CA 1
ATOM 1507 C C . SER A 1 193 ? 7.216 7.863 4.772 1.00 94.88 193 SER A C 1
ATOM 1509 O O . SER A 1 193 ? 7.761 6.768 4.650 1.00 94.88 193 SER A O 1
ATOM 1511 N N . VAL A 1 194 ? 7.602 8.942 4.079 1.00 95.50 194 VAL A N 1
ATOM 1512 C CA . VAL A 1 194 ? 8.695 8.930 3.096 1.00 95.50 194 VAL A CA 1
ATOM 1513 C C . VAL A 1 194 ? 10.014 8.518 3.741 1.00 95.50 194 VAL A C 1
ATOM 1515 O O . VAL A 1 194 ? 10.707 7.672 3.191 1.00 95.50 194 VAL A O 1
ATOM 1518 N N . GLU A 1 195 ? 10.362 9.051 4.913 1.00 95.56 195 GLU A N 1
ATOM 1519 C CA . GLU A 1 195 ? 11.575 8.657 5.642 1.00 95.56 195 GLU A CA 1
ATOM 1520 C C . GLU A 1 195 ? 11.578 7.168 6.000 1.00 95.56 195 GLU A C 1
ATOM 1522 O O . GLU A 1 195 ? 12.588 6.488 5.807 1.00 95.56 195 GLU A O 1
ATOM 1527 N N . THR A 1 196 ? 10.442 6.642 6.461 1.00 94.81 196 THR A N 1
ATOM 1528 C CA . THR A 1 196 ? 10.305 5.222 6.812 1.00 94.81 196 THR A CA 1
ATOM 1529 C C . THR A 1 196 ? 10.449 4.325 5.581 1.00 94.81 196 THR A C 1
ATOM 1531 O O . THR A 1 196 ? 11.236 3.378 5.593 1.00 94.81 196 THR A O 1
ATOM 1534 N N . LEU A 1 197 ? 9.748 4.653 4.492 1.00 97.00 197 LEU A N 1
ATOM 1535 C CA . LEU A 1 197 ? 9.807 3.906 3.233 1.00 97.00 197 LEU A CA 1
ATOM 1536 C C . LEU A 1 197 ? 11.185 4.005 2.566 1.00 97.00 197 LEU A C 1
ATOM 1538 O O . LEU A 1 197 ? 11.695 3.014 2.050 1.00 97.00 197 LEU A O 1
ATOM 1542 N N . ARG A 1 198 ? 11.827 5.177 2.612 1.00 96.38 198 ARG A N 1
ATOM 1543 C CA . ARG A 1 198 ? 13.194 5.374 2.114 1.00 96.38 198 ARG A CA 1
ATOM 1544 C C . ARG A 1 198 ? 14.192 4.547 2.922 1.00 96.38 198 ARG A C 1
ATOM 1546 O O . ARG A 1 198 ? 15.092 3.962 2.331 1.00 96.38 198 ARG A O 1
ATOM 1553 N N . GLY A 1 199 ? 14.011 4.455 4.240 1.00 95.25 199 GLY A N 1
ATOM 1554 C CA . GLY A 1 199 ? 14.793 3.564 5.098 1.00 95.25 199 GLY A CA 1
ATOM 1555 C C . GLY A 1 199 ? 14.702 2.105 4.648 1.00 95.25 199 GLY A C 1
ATOM 1556 O O . GLY A 1 199 ? 15.733 1.482 4.423 1.00 95.25 199 GLY A O 1
ATOM 1557 N N . ALA A 1 200 ? 13.484 1.600 4.428 1.00 95.44 200 ALA A N 1
ATOM 1558 C CA . ALA A 1 200 ? 13.261 0.246 3.915 1.00 95.44 200 ALA A CA 1
ATOM 1559 C C . ALA A 1 200 ? 13.890 0.034 2.528 1.00 95.44 200 ALA A C 1
ATOM 1561 O O . ALA A 1 200 ? 14.538 -0.974 2.276 1.00 95.44 200 ALA A O 1
ATOM 1562 N N . TYR A 1 201 ? 13.741 1.005 1.626 1.00 97.00 201 TYR A N 1
ATOM 1563 C CA . TYR A 1 201 ? 14.299 0.930 0.279 1.00 97.00 201 TYR A CA 1
ATOM 1564 C C . TYR A 1 201 ? 15.839 0.905 0.262 1.00 97.00 201 TYR A C 1
ATOM 1566 O O . TYR A 1 201 ? 16.446 0.192 -0.539 1.00 97.00 201 TYR A O 1
ATOM 1574 N N . LEU A 1 202 ? 16.482 1.697 1.121 1.00 95.62 202 LEU A N 1
ATOM 1575 C CA . LEU A 1 202 ? 17.940 1.816 1.165 1.00 95.62 202 LEU A CA 1
ATOM 1576 C C . LEU A 1 202 ? 18.620 0.707 1.969 1.00 95.62 202 LEU A C 1
ATOM 1578 O O . LEU A 1 202 ? 19.827 0.532 1.820 1.00 95.62 202 LEU A O 1
ATOM 1582 N N . ASP A 1 203 ? 17.881 -0.047 2.781 1.00 94.75 203 ASP A N 1
ATOM 1583 C CA . ASP A 1 203 ? 18.437 -1.206 3.469 1.00 94.75 203 ASP A CA 1
ATOM 1584 C C . ASP A 1 203 ? 18.829 -2.286 2.440 1.00 94.75 203 ASP A C 1
ATOM 1586 O O . ASP A 1 203 ? 18.112 -2.580 1.476 1.00 94.75 203 ASP A O 1
ATOM 1590 N N . GLU A 1 204 ? 20.033 -2.829 2.591 1.00 92.81 204 GLU A N 1
ATOM 1591 C CA . GLU A 1 204 ? 20.572 -3.889 1.733 1.00 92.81 204 GLU A CA 1
ATOM 1592 C C . GLU A 1 204 ? 20.222 -5.287 2.257 1.00 92.81 204 GLU A C 1
ATOM 1594 O O . GLU A 1 204 ? 20.377 -6.264 1.530 1.00 92.81 204 GLU A O 1
ATOM 1599 N N . ASN A 1 205 ? 19.726 -5.385 3.496 1.00 92.38 205 ASN A N 1
ATOM 1600 C CA . ASN A 1 205 ? 19.410 -6.649 4.162 1.00 92.38 205 ASN A CA 1
ATOM 1601 C C . ASN A 1 205 ? 17.914 -6.984 4.153 1.00 92.38 205 ASN A C 1
ATOM 1603 O O . ASN A 1 205 ? 17.532 -8.059 4.618 1.00 92.38 205 ASN A O 1
ATOM 1607 N N . VAL A 1 206 ? 17.065 -6.073 3.671 1.00 93.00 206 VAL A N 1
ATOM 1608 C CA . VAL A 1 206 ? 15.629 -6.337 3.529 1.00 93.00 206 VAL A CA 1
ATOM 1609 C C . VAL A 1 206 ? 15.358 -7.265 2.354 1.00 93.00 206 VAL A C 1
ATOM 1611 O O . VAL A 1 206 ? 16.134 -7.357 1.400 1.00 93.00 206 VAL A O 1
ATOM 1614 N N . ASP A 1 207 ? 14.213 -7.933 2.419 1.00 94.50 207 ASP A N 1
ATOM 1615 C CA . ASP A 1 207 ? 13.750 -8.794 1.344 1.00 94.50 207 ASP A CA 1
ATOM 1616 C C . ASP A 1 207 ? 13.583 -8.000 0.025 1.00 94.50 207 ASP A C 1
ATOM 1618 O O . ASP A 1 207 ? 13.090 -6.865 0.046 1.00 94.50 207 ASP A O 1
ATOM 1622 N N . PRO A 1 208 ? 13.967 -8.554 -1.142 1.00 92.81 208 PRO A N 1
ATOM 1623 C CA . PRO A 1 208 ? 13.822 -7.862 -2.423 1.00 92.81 208 PRO A CA 1
ATOM 1624 C C . PRO A 1 208 ? 12.386 -7.422 -2.742 1.00 92.81 208 PRO A C 1
ATOM 1626 O O . PRO A 1 208 ? 12.196 -6.367 -3.351 1.00 92.81 208 PRO A O 1
ATOM 1629 N N . LEU A 1 209 ? 11.375 -8.193 -2.327 1.00 93.00 209 LEU A N 1
ATOM 1630 C CA . LEU A 1 209 ? 9.967 -7.847 -2.513 1.00 93.00 209 LEU A CA 1
ATOM 1631 C C . LEU A 1 209 ? 9.560 -6.686 -1.600 1.00 93.00 209 LEU A C 1
ATOM 1633 O O . LEU A 1 209 ? 8.857 -5.775 -2.032 1.00 93.00 209 LEU A O 1
ATOM 1637 N N . GLU A 1 210 ? 10.052 -6.673 -0.362 1.00 95.12 210 GLU A N 1
ATOM 1638 C CA . GLU A 1 210 ? 9.862 -5.551 0.563 1.00 95.12 210 GLU A CA 1
ATOM 1639 C C . GLU A 1 210 ? 10.500 -4.264 0.023 1.00 95.12 210 GLU A C 1
ATOM 1641 O O . GLU A 1 210 ? 9.897 -3.190 0.063 1.00 95.12 210 GLU A O 1
ATOM 1646 N N . LYS A 1 211 ? 11.705 -4.373 -0.541 1.00 95.69 211 LYS A N 1
ATOM 1647 C CA . LYS A 1 211 ? 12.415 -3.256 -1.171 1.00 95.69 211 LYS A CA 1
ATOM 1648 C C . LYS A 1 211 ? 11.682 -2.735 -2.408 1.00 95.69 211 LYS A C 1
ATOM 1650 O O . LYS A 1 211 ? 11.589 -1.520 -2.605 1.00 95.69 211 LYS A O 1
ATOM 1655 N N . LEU A 1 212 ? 11.150 -3.638 -3.235 1.00 95.81 212 LEU A N 1
ATOM 1656 C CA . LEU A 1 212 ? 10.304 -3.291 -4.377 1.00 95.81 212 LEU A CA 1
ATOM 1657 C C . LEU A 1 212 ? 9.058 -2.532 -3.915 1.00 95.81 212 LEU A C 1
ATOM 1659 O O . LEU A 1 212 ? 8.731 -1.485 -4.478 1.00 95.81 212 LEU A O 1
ATOM 1663 N N . ASN A 1 213 ? 8.370 -3.048 -2.898 1.00 96.75 213 ASN A N 1
ATOM 1664 C CA . ASN A 1 213 ? 7.140 -2.449 -2.406 1.00 96.75 213 ASN A CA 1
ATOM 1665 C C . ASN A 1 213 ? 7.388 -1.049 -1.830 1.00 96.75 213 ASN A C 1
ATOM 1667 O O . ASN A 1 213 ? 6.675 -0.109 -2.178 1.00 96.75 213 ASN A O 1
ATOM 1671 N N . ALA A 1 214 ? 8.470 -0.866 -1.067 1.00 97.38 214 ALA A N 1
ATOM 1672 C CA . ALA A 1 214 ? 8.894 0.450 -0.598 1.00 97.38 214 ALA A CA 1
ATOM 1673 C C . ALA A 1 214 ? 9.118 1.436 -1.761 1.00 97.38 214 ALA A C 1
ATOM 1675 O O . ALA A 1 214 ? 8.616 2.561 -1.722 1.00 97.38 214 ALA A O 1
ATOM 1676 N N . ALA A 1 215 ? 9.803 1.008 -2.829 1.00 97.31 215 ALA A N 1
ATOM 1677 C CA . ALA A 1 215 ? 10.004 1.829 -4.023 1.00 97.31 215 ALA A CA 1
ATOM 1678 C C . ALA A 1 215 ? 8.678 2.199 -4.716 1.00 97.31 215 ALA A C 1
ATOM 1680 O O . ALA A 1 215 ? 8.479 3.353 -5.104 1.00 97.31 215 ALA A O 1
ATOM 1681 N N . ALA A 1 216 ? 7.746 1.250 -4.832 1.00 96.38 216 ALA A N 1
ATOM 1682 C CA . ALA A 1 216 ? 6.425 1.490 -5.406 1.00 96.38 216 ALA A CA 1
ATOM 1683 C C . ALA A 1 216 ? 5.582 2.459 -4.553 1.00 96.38 216 ALA A C 1
ATOM 1685 O O . ALA A 1 216 ? 4.932 3.353 -5.098 1.00 96.38 216 ALA A O 1
ATOM 1686 N N . CYS A 1 217 ? 5.616 2.334 -3.223 1.00 96.25 217 CYS A N 1
ATOM 1687 C CA . CYS A 1 217 ? 4.954 3.258 -2.297 1.00 96.25 217 CYS A CA 1
ATOM 1688 C C . CYS A 1 217 ? 5.514 4.681 -2.400 1.00 96.25 217 CYS A C 1
ATOM 1690 O O . CYS A 1 217 ? 4.751 5.641 -2.467 1.00 96.25 217 CYS A O 1
ATOM 1692 N N . LEU A 1 218 ? 6.838 4.826 -2.482 1.00 96.50 218 LEU A N 1
ATOM 1693 C CA . LEU A 1 218 ? 7.495 6.122 -2.666 1.00 96.50 218 LEU A CA 1
ATOM 1694 C C . LEU A 1 218 ? 7.056 6.819 -3.966 1.00 96.50 218 LEU A C 1
ATOM 1696 O O . LEU A 1 218 ? 6.761 8.016 -3.968 1.00 96.50 218 LEU A O 1
ATOM 1700 N N . LEU A 1 219 ? 6.944 6.072 -5.068 1.00 95.00 219 LEU A N 1
ATOM 1701 C CA . LEU A 1 219 ? 6.432 6.603 -6.336 1.00 95.00 219 LEU A CA 1
ATOM 1702 C C . LEU A 1 219 ? 4.946 6.971 -6.264 1.00 95.00 219 LEU A C 1
ATOM 1704 O O . LEU A 1 219 ? 4.540 7.984 -6.836 1.00 95.00 219 LEU A O 1
ATOM 1708 N N . ARG A 1 220 ? 4.147 6.207 -5.511 1.00 92.88 220 ARG A N 1
ATOM 1709 C CA . ARG A 1 220 ? 2.735 6.516 -5.245 1.00 92.88 220 ARG A CA 1
ATOM 1710 C C . ARG A 1 220 ? 2.593 7.864 -4.541 1.00 92.88 220 ARG A C 1
ATOM 1712 O O . ARG A 1 220 ? 1.833 8.705 -5.018 1.00 92.88 220 ARG A O 1
ATOM 1719 N N . ILE A 1 221 ? 3.389 8.101 -3.495 1.00 91.88 221 ILE A N 1
ATOM 1720 C CA . ILE A 1 221 ? 3.438 9.385 -2.776 1.00 91.88 221 ILE A CA 1
ATOM 1721 C C . ILE A 1 221 ? 3.842 10.521 -3.717 1.00 91.88 221 ILE A C 1
ATOM 1723 O O . ILE A 1 221 ? 3.217 11.575 -3.714 1.00 91.88 221 ILE A O 1
ATOM 1727 N N . ARG A 1 222 ? 4.856 10.330 -4.566 1.00 89.12 222 ARG A N 1
ATOM 1728 C CA . ARG A 1 222 ? 5.224 11.349 -5.563 1.00 89.12 222 ARG A CA 1
ATOM 1729 C C . ARG A 1 222 ? 4.061 11.667 -6.507 1.00 89.12 222 ARG A C 1
ATOM 1731 O O . ARG A 1 222 ? 3.831 12.829 -6.827 1.00 89.12 222 ARG A O 1
ATOM 1738 N N . SER A 1 223 ? 3.345 10.641 -6.970 1.00 85.00 223 SER A N 1
ATOM 1739 C CA . SER A 1 223 ? 2.260 10.795 -7.947 1.00 85.00 223 SER A CA 1
ATOM 1740 C C . SER A 1 223 ? 1.036 11.546 -7.409 1.00 85.00 223 SER A C 1
ATOM 1742 O O . SER A 1 223 ? 0.230 12.024 -8.204 1.00 85.00 223 SER A O 1
ATOM 1744 N N . SER A 1 224 ? 0.901 11.698 -6.087 1.00 81.69 224 SER A N 1
ATOM 1745 C CA . SER A 1 224 ? -0.165 12.481 -5.450 1.00 81.69 224 SER A CA 1
ATOM 1746 C C . SER A 1 224 ? 0.167 13.978 -5.311 1.00 81.69 224 SER A C 1
ATOM 1748 O O . SER A 1 224 ? -0.356 14.646 -4.423 1.00 81.69 224 SER A O 1
ATOM 1750 N N . ASP A 1 225 ? 1.016 14.513 -6.200 1.00 68.19 225 ASP A N 1
ATOM 1751 C CA . ASP A 1 225 ? 1.530 15.897 -6.211 1.00 68.19 225 ASP A CA 1
ATOM 1752 C C . ASP A 1 225 ? 2.371 16.277 -4.976 1.00 68.19 225 ASP A C 1
ATOM 1754 O O . ASP A 1 225 ? 2.538 17.451 -4.632 1.00 68.19 225 ASP A O 1
ATOM 1758 N N . SER A 1 226 ? 2.965 15.280 -4.319 1.00 64.94 226 SER A N 1
ATOM 1759 C CA . SER A 1 226 ? 3.884 15.507 -3.211 1.00 64.94 226 SER A CA 1
ATOM 1760 C C . SER A 1 226 ? 5.283 15.873 -3.715 1.00 64.94 226 SER A C 1
ATOM 1762 O O . SER A 1 226 ? 5.947 15.083 -4.385 1.00 64.94 226 SER A O 1
ATOM 1764 N N . GLN A 1 227 ? 5.788 17.053 -3.338 1.00 78.44 227 GLN A N 1
ATOM 1765 C CA . GLN A 1 227 ? 7.178 17.470 -3.606 1.00 78.44 227 GLN A CA 1
ATOM 1766 C C . GLN A 1 227 ? 8.204 16.809 -2.661 1.00 78.44 227 GLN A C 1
ATOM 1768 O O . GLN A 1 227 ? 9.340 17.267 -2.557 1.00 78.44 227 GLN A O 1
ATOM 1773 N N . LEU A 1 228 ? 7.819 15.743 -1.950 1.00 86.31 228 LEU A N 1
ATOM 1774 C CA . LEU A 1 228 ? 8.675 15.051 -0.979 1.00 86.31 228 LEU A CA 1
ATOM 1775 C C . LEU A 1 228 ? 9.751 14.160 -1.621 1.00 86.31 228 LEU A C 1
ATOM 1777 O O . LEU A 1 228 ? 10.694 13.759 -0.936 1.00 86.31 228 LEU A O 1
ATOM 1781 N N . LEU A 1 229 ? 9.613 13.850 -2.913 1.00 88.00 229 LEU A N 1
ATOM 1782 C CA . LEU A 1 229 ? 10.595 13.100 -3.694 1.00 88.00 229 LEU A CA 1
ATOM 1783 C C . LEU A 1 229 ? 11.062 13.919 -4.891 1.00 88.00 229 LEU A C 1
ATOM 1785 O O . LEU A 1 229 ? 10.257 14.312 -5.741 1.00 88.00 229 LEU A O 1
ATOM 1789 N N . ASP A 1 230 ? 12.373 14.114 -5.003 1.00 88.69 230 ASP A N 1
ATOM 1790 C CA . ASP A 1 230 ? 12.952 14.804 -6.149 1.00 88.69 230 ASP A CA 1
ATOM 1791 C C . ASP A 1 230 ? 12.952 13.931 -7.419 1.00 88.69 230 ASP A C 1
ATOM 1793 O O . ASP A 1 230 ? 12.727 12.717 -7.398 1.00 88.69 230 ASP A O 1
ATOM 1797 N N . THR A 1 231 ? 13.133 14.563 -8.581 1.00 89.69 231 THR A N 1
ATOM 1798 C CA . THR A 1 231 ? 13.106 13.887 -9.890 1.00 89.69 231 THR A CA 1
ATOM 1799 C C . THR A 1 231 ? 14.210 12.851 -10.069 1.00 89.69 231 THR A C 1
ATOM 1801 O O . THR A 1 231 ? 13.953 11.821 -10.686 1.00 89.69 231 THR A O 1
ATOM 1804 N N . ALA A 1 232 ? 15.401 13.077 -9.515 1.00 92.81 232 ALA A N 1
ATOM 1805 C CA . ALA A 1 232 ? 16.506 12.134 -9.646 1.00 92.81 232 ALA A CA 1
ATOM 1806 C C . ALA A 1 232 ? 16.271 10.878 -8.792 1.00 92.81 232 ALA A C 1
ATOM 1808 O O . ALA A 1 232 ? 16.558 9.767 -9.234 1.00 92.81 232 ALA A O 1
ATOM 1809 N N . GLU A 1 233 ? 15.723 11.038 -7.588 1.00 93.81 233 GLU A N 1
ATOM 1810 C CA . GLU A 1 233 ? 15.321 9.936 -6.720 1.00 93.81 233 GLU A CA 1
ATOM 1811 C C . GLU A 1 233 ? 14.237 9.088 -7.387 1.00 93.81 233 GLU A C 1
ATOM 1813 O O . GLU A 1 233 ? 14.397 7.877 -7.509 1.00 93.81 233 GLU A O 1
ATOM 1818 N N . ALA A 1 234 ? 13.177 9.710 -7.904 1.00 93.38 234 ALA A N 1
ATOM 1819 C CA . ALA A 1 234 ? 12.114 8.972 -8.582 1.00 93.38 234 ALA A CA 1
ATOM 1820 C C . ALA A 1 234 ? 12.591 8.238 -9.835 1.00 93.38 234 ALA A C 1
ATOM 1822 O O . ALA A 1 234 ? 12.155 7.118 -10.087 1.00 93.38 234 ALA A O 1
ATOM 1823 N N . GLN A 1 235 ? 13.514 8.835 -10.592 1.00 94.81 235 GLN A N 1
ATOM 1824 C CA . GLN A 1 235 ? 14.113 8.169 -11.739 1.00 94.81 235 GLN A CA 1
ATOM 1825 C C . GLN A 1 235 ? 14.836 6.881 -11.319 1.00 94.81 235 GLN A C 1
ATOM 1827 O O . GLN A 1 235 ? 14.605 5.833 -11.914 1.00 94.81 235 GLN A O 1
ATOM 1832 N N . LYS A 1 236 ? 15.631 6.927 -10.242 1.00 96.31 236 LYS A N 1
ATOM 1833 C CA . LYS A 1 236 ? 16.297 5.733 -9.695 1.00 96.31 236 LYS A CA 1
ATOM 1834 C C . LYS A 1 236 ? 15.298 4.669 -9.242 1.00 96.31 236 LYS A C 1
ATOM 1836 O O . LYS A 1 236 ? 15.541 3.483 -9.449 1.00 96.31 236 LYS A O 1
ATOM 1841 N N . LEU A 1 237 ? 14.181 5.077 -8.635 1.00 97.25 237 LEU A N 1
ATOM 1842 C CA . LEU A 1 237 ? 13.114 4.151 -8.246 1.00 97.25 237 LEU A CA 1
ATOM 1843 C C . LEU A 1 237 ? 12.493 3.478 -9.478 1.00 97.25 237 LEU A C 1
ATOM 1845 O O . LEU A 1 237 ? 12.328 2.260 -9.479 1.00 97.25 237 LEU A O 1
ATOM 1849 N N . TYR A 1 238 ? 12.202 4.232 -10.544 1.00 97.12 238 TYR A N 1
ATOM 1850 C CA . TYR A 1 238 ? 11.705 3.653 -11.793 1.00 97.12 238 TYR A CA 1
ATOM 1851 C C . TYR A 1 238 ? 12.711 2.691 -12.421 1.00 97.12 238 TYR A C 1
ATOM 1853 O O . TYR A 1 238 ? 12.331 1.578 -12.770 1.00 97.12 238 TYR A O 1
ATOM 1861 N N . GLU A 1 239 ? 13.985 3.070 -12.521 1.00 97.25 239 GLU A N 1
ATOM 1862 C CA . GLU A 1 239 ? 15.049 2.210 -13.053 1.00 97.25 239 GLU A CA 1
ATOM 1863 C C . GLU A 1 239 ? 15.162 0.899 -12.259 1.00 97.25 239 GLU A C 1
ATOM 1865 O O . GLU A 1 239 ? 15.209 -0.184 -12.845 1.00 97.25 239 GLU A O 1
ATOM 1870 N N . HIS A 1 240 ? 15.113 0.968 -10.925 1.00 96.62 240 HIS A N 1
ATOM 1871 C CA . HIS A 1 240 ? 15.104 -0.223 -10.079 1.00 96.62 240 HIS A CA 1
ATOM 1872 C C . HIS A 1 240 ? 13.889 -1.122 -10.356 1.00 96.62 240 HIS A C 1
ATOM 1874 O O . HIS A 1 240 ? 14.048 -2.330 -10.536 1.00 96.62 240 HIS A O 1
ATOM 1880 N N . ILE A 1 241 ? 12.686 -0.550 -10.458 1.00 97.88 241 ILE A N 1
ATOM 1881 C CA . ILE A 1 241 ? 11.463 -1.316 -10.741 1.00 97.88 241 ILE A CA 1
ATOM 1882 C C . ILE A 1 241 ? 11.481 -1.900 -12.164 1.00 97.88 241 ILE A C 1
ATOM 1884 O O . ILE A 1 241 ? 10.995 -3.009 -12.374 1.00 97.88 241 ILE A O 1
ATOM 1888 N N . GLN A 1 242 ? 12.068 -1.213 -13.148 1.00 98.06 242 GLN A N 1
ATOM 1889 C CA . GLN A 1 242 ? 12.256 -1.749 -14.502 1.00 98.06 242 GLN A CA 1
ATOM 1890 C C . GLN A 1 242 ? 13.187 -2.967 -14.513 1.00 98.06 242 GLN A C 1
ATOM 1892 O O . GLN A 1 242 ? 12.933 -3.930 -15.240 1.00 98.06 242 GLN A O 1
ATOM 1897 N N . ILE A 1 243 ? 14.263 -2.945 -13.720 1.00 97.06 243 ILE A N 1
ATOM 1898 C CA . ILE A 1 243 ? 15.151 -4.103 -13.550 1.00 97.06 243 ILE A CA 1
ATOM 1899 C C . ILE A 1 243 ? 14.373 -5.245 -12.891 1.00 97.06 243 ILE A C 1
ATOM 1901 O O . ILE A 1 243 ? 14.351 -6.356 -13.416 1.00 97.06 243 ILE A O 1
ATOM 1905 N N . ALA A 1 244 ? 13.666 -4.959 -11.799 1.00 96.00 244 ALA A N 1
ATOM 1906 C CA . ALA A 1 244 ? 12.864 -5.944 -11.082 1.00 96.00 244 ALA A CA 1
ATOM 1907 C C . ALA A 1 244 ? 11.802 -6.611 -11.978 1.00 96.00 244 ALA A C 1
ATOM 1909 O O . ALA A 1 244 ? 11.680 -7.834 -11.989 1.00 96.00 244 ALA A O 1
ATOM 1910 N N . ALA A 1 245 ? 11.106 -5.835 -12.813 1.00 96.56 245 ALA A N 1
ATOM 1911 C CA . ALA A 1 245 ? 10.104 -6.336 -13.755 1.00 96.56 245 ALA A CA 1
ATOM 1912 C C . ALA A 1 245 ? 10.656 -7.349 -14.774 1.00 96.56 245 ALA A C 1
ATOM 1914 O O . ALA A 1 245 ? 9.896 -8.159 -15.303 1.00 96.56 245 ALA A O 1
ATOM 1915 N N . GLN A 1 246 ? 11.954 -7.277 -15.081 1.00 95.44 246 GLN A N 1
ATOM 1916 C CA . GLN A 1 246 ? 12.632 -8.189 -16.005 1.00 95.44 246 GLN A CA 1
ATOM 1917 C C . GLN A 1 246 ? 13.186 -9.436 -15.314 1.00 95.44 246 GLN A C 1
ATOM 1919 O O . GLN A 1 246 ? 13.398 -10.445 -15.981 1.00 95.44 246 GLN A O 1
ATOM 1924 N N . VAL A 1 247 ? 13.463 -9.344 -14.012 1.00 95.06 247 VAL A N 1
ATOM 1925 C CA . VAL A 1 247 ? 14.105 -10.407 -13.230 1.00 95.06 247 VAL A CA 1
ATOM 1926 C C . VAL A 1 247 ? 13.078 -11.291 -12.525 1.00 95.06 247 VAL A C 1
ATOM 1928 O O . VAL A 1 247 ? 13.3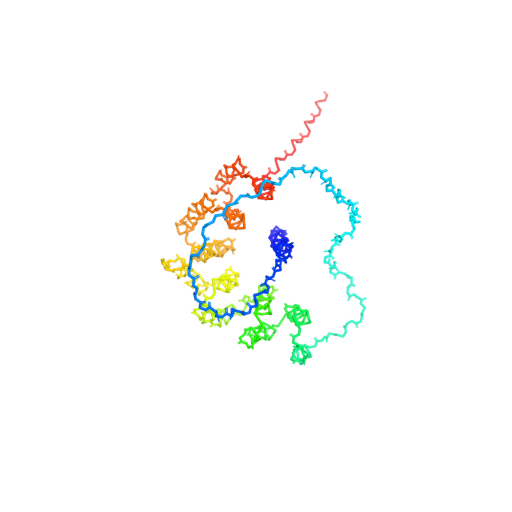27 -12.480 -12.372 1.00 95.06 247 VAL A O 1
ATOM 1931 N N . PHE A 1 248 ? 11.930 -10.746 -12.110 1.00 93.25 248 PHE A N 1
ATOM 1932 C CA . PHE A 1 248 ? 10.912 -11.536 -11.420 1.00 93.25 248 PHE A CA 1
ATOM 1933 C C . PHE A 1 248 ? 10.240 -12.564 -12.336 1.00 93.25 248 PHE A C 1
ATOM 1935 O O . PHE A 1 248 ? 9.679 -12.232 -13.388 1.00 93.25 248 PHE A O 1
ATOM 1942 N N . ASP A 1 249 ? 10.222 -13.813 -11.878 1.00 92.94 249 ASP A N 1
ATOM 1943 C CA . ASP A 1 249 ? 9.550 -14.919 -12.554 1.00 92.94 249 ASP A CA 1
ATOM 1944 C C . ASP A 1 249 ? 8.056 -14.966 -12.20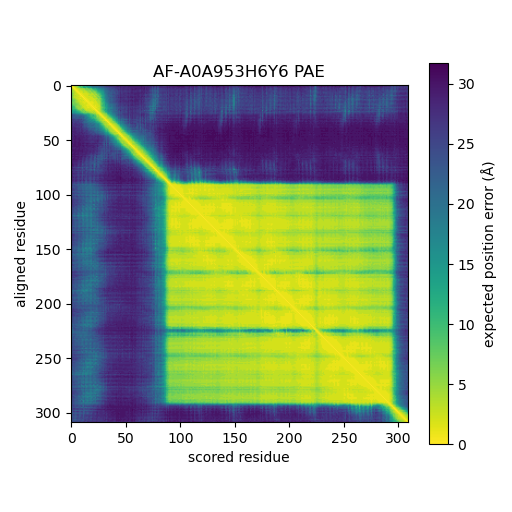6 1.00 92.94 249 ASP A C 1
ATOM 1946 O O . ASP A 1 249 ? 7.227 -15.313 -13.057 1.00 92.94 249 ASP A O 1
ATOM 1950 N N . GLU A 1 250 ? 7.699 -14.562 -10.986 1.00 94.56 250 GLU A N 1
ATOM 1951 C CA . GLU A 1 250 ? 6.338 -14.605 -10.468 1.00 94.56 250 GLU A CA 1
ATOM 1952 C C . GLU A 1 250 ? 5.443 -13.539 -11.120 1.00 94.56 250 GLU A C 1
ATOM 1954 O O . GLU A 1 250 ? 5.771 -12.343 -11.103 1.00 94.56 250 GLU A O 1
ATOM 1959 N N . PRO A 1 251 ? 4.258 -13.927 -11.634 1.00 95.06 251 PRO A N 1
ATOM 1960 C CA . PRO A 1 251 ? 3.338 -12.976 -12.242 1.00 95.06 251 PRO A CA 1
ATOM 1961 C C . PRO A 1 251 ? 2.881 -11.857 -11.297 1.00 95.06 251 PRO A C 1
ATOM 1963 O O . PRO A 1 251 ? 2.759 -10.708 -11.717 1.00 95.06 251 PRO A O 1
ATOM 1966 N N . ASP A 1 252 ? 2.661 -12.163 -10.017 1.00 91.56 252 ASP A N 1
ATOM 1967 C CA . ASP A 1 252 ? 2.223 -11.179 -9.021 1.00 91.56 252 ASP A CA 1
ATOM 1968 C C . ASP A 1 252 ? 3.259 -10.054 -8.845 1.00 91.56 252 ASP A C 1
ATOM 1970 O O . ASP A 1 252 ? 2.907 -8.873 -8.892 1.00 91.56 252 ASP A O 1
ATOM 1974 N N . SER A 1 253 ? 4.543 -10.403 -8.725 1.00 93.00 253 SER A N 1
ATOM 1975 C CA . SER A 1 253 ? 5.645 -9.442 -8.584 1.00 93.00 253 SER A CA 1
ATOM 1976 C C . SER A 1 253 ? 5.822 -8.592 -9.846 1.00 93.00 253 SER A C 1
ATOM 1978 O O . SER A 1 253 ? 5.961 -7.367 -9.765 1.00 93.00 253 SER A O 1
ATOM 1980 N N . ARG A 1 254 ? 5.732 -9.203 -11.039 1.00 95.81 254 ARG A N 1
ATOM 1981 C CA . ARG A 1 254 ? 5.744 -8.449 -12.307 1.00 95.81 254 ARG A CA 1
ATOM 1982 C C . ARG A 1 254 ? 4.540 -7.515 -12.430 1.00 95.81 254 ARG A C 1
ATOM 1984 O O . ARG A 1 254 ? 4.707 -6.361 -12.826 1.00 95.81 254 ARG A O 1
ATOM 1991 N N . SER A 1 255 ? 3.347 -7.960 -12.026 1.00 95.69 255 SER A N 1
ATOM 1992 C CA . SER A 1 255 ? 2.142 -7.123 -11.988 1.00 95.69 255 SER A CA 1
ATOM 1993 C C . SER A 1 255 ? 2.352 -5.876 -11.135 1.00 95.69 255 SER A C 1
ATOM 1995 O O . SER A 1 255 ? 1.978 -4.781 -11.555 1.00 95.69 255 SER A O 1
ATOM 1997 N N . GLN A 1 256 ? 2.945 -6.026 -9.947 1.00 93.88 256 GLN A N 1
ATOM 1998 C CA . GLN A 1 256 ? 3.243 -4.899 -9.060 1.00 93.88 256 GLN A CA 1
ATOM 1999 C C . GLN A 1 256 ? 4.200 -3.907 -9.728 1.00 93.88 256 GLN A C 1
ATOM 2001 O O . GLN A 1 256 ? 3.936 -2.703 -9.720 1.00 93.88 256 GLN A O 1
ATOM 2006 N N . CYS A 1 257 ? 5.248 -4.406 -10.393 1.00 97.31 257 CYS A N 1
ATOM 2007 C CA . CYS A 1 257 ? 6.170 -3.557 -11.142 1.00 97.31 257 CYS A CA 1
ATOM 2008 C C . CYS A 1 257 ? 5.447 -2.773 -12.248 1.00 97.31 257 CYS A C 1
ATOM 2010 O O . CYS A 1 257 ? 5.602 -1.558 -12.347 1.00 97.31 257 CYS A O 1
ATOM 2012 N N . TYR A 1 258 ? 4.618 -3.435 -13.060 1.00 97.06 258 TYR A N 1
ATOM 2013 C CA . TYR A 1 258 ? 3.887 -2.776 -14.148 1.00 97.06 258 TYR A CA 1
ATOM 2014 C C . TYR A 1 258 ? 2.917 -1.708 -13.641 1.00 97.06 258 TYR A C 1
ATOM 2016 O O . TYR A 1 258 ? 2.828 -0.630 -14.231 1.00 97.06 258 TYR A O 1
ATOM 2024 N N . MET A 1 259 ? 2.238 -1.969 -12.522 1.00 95.12 259 MET A N 1
ATOM 2025 C CA . MET A 1 259 ? 1.362 -0.986 -11.886 1.00 95.12 259 MET A CA 1
ATOM 2026 C C . MET A 1 259 ? 2.145 0.238 -11.404 1.00 95.12 259 MET A C 1
ATOM 2028 O O . MET A 1 259 ? 1.738 1.361 -11.706 1.00 95.12 259 MET A O 1
ATOM 2032 N N . ALA A 1 260 ? 3.286 0.045 -10.738 1.00 94.88 260 ALA A N 1
ATOM 2033 C CA . ALA A 1 260 ? 4.131 1.145 -10.275 1.00 94.88 260 ALA A CA 1
ATOM 2034 C C . ALA A 1 260 ? 4.705 1.972 -11.441 1.00 94.88 260 ALA A C 1
ATOM 2036 O O . ALA A 1 260 ? 4.616 3.197 -11.444 1.00 94.88 260 ALA A O 1
ATOM 2037 N N . LEU A 1 261 ? 5.208 1.316 -12.490 1.00 96.44 261 LEU A N 1
ATOM 2038 C CA . LEU A 1 261 ? 5.734 1.987 -13.686 1.00 96.44 261 LEU A CA 1
ATOM 2039 C C . LEU A 1 261 ? 4.652 2.772 -14.445 1.00 96.44 261 LEU A C 1
ATOM 2041 O O . LEU A 1 261 ? 4.944 3.780 -15.085 1.00 96.44 261 LEU A O 1
ATOM 2045 N N . SER A 1 262 ? 3.388 2.348 -14.357 1.00 94.81 262 SER A N 1
ATOM 2046 C CA . SER A 1 262 ? 2.268 3.032 -15.016 1.00 94.81 262 SER A CA 1
ATOM 2047 C C . SER A 1 262 ? 1.875 4.378 -14.390 1.00 94.81 262 SER A C 1
ATOM 2049 O O . SER A 1 262 ? 1.046 5.099 -14.964 1.00 94.81 262 SER A O 1
ATOM 2051 N N . MET A 1 263 ? 2.451 4.719 -13.230 1.00 91.12 263 MET A N 1
ATOM 2052 C CA . MET A 1 263 ? 2.266 6.019 -12.578 1.00 91.12 263 MET A CA 1
ATOM 2053 C C . MET A 1 263 ? 2.847 7.160 -13.423 1.00 91.12 263 MET A C 1
ATOM 2055 O O . MET A 1 263 ? 2.272 8.245 -13.444 1.00 91.12 263 MET A O 1
ATOM 2059 N N . ASP A 1 264 ? 3.906 6.888 -14.191 1.00 91.69 264 ASP A N 1
ATOM 2060 C CA . ASP A 1 264 ? 4.505 7.822 -15.145 1.00 91.69 264 ASP A CA 1
ATOM 2061 C C . ASP A 1 264 ? 4.730 7.128 -16.493 1.00 91.69 264 ASP A C 1
ATOM 2063 O O . ASP A 1 264 ? 5.766 6.511 -16.759 1.00 91.69 264 ASP A O 1
ATOM 2067 N N . LEU A 1 265 ? 3.710 7.201 -17.351 1.00 91.00 265 LEU A N 1
ATOM 2068 C CA . LEU A 1 265 ? 3.763 6.636 -18.700 1.00 91.00 265 LEU A CA 1
ATOM 2069 C C . LEU A 1 265 ? 4.614 7.458 -19.666 1.00 91.00 265 LEU A C 1
ATOM 2071 O O . LEU A 1 265 ? 5.014 6.919 -20.697 1.00 91.00 265 LEU A O 1
ATOM 2075 N N . GLU A 1 266 ? 4.865 8.733 -19.375 1.00 91.25 266 GLU A N 1
ATOM 2076 C CA . GLU A 1 266 ? 5.739 9.549 -20.217 1.00 91.25 266 GLU A CA 1
ATOM 2077 C C . GLU A 1 266 ? 7.170 9.024 -20.111 1.00 91.25 266 GLU A C 1
ATOM 2079 O O . GLU A 1 266 ? 7.812 8.769 -21.131 1.00 91.25 266 GLU A O 1
ATOM 2084 N N . TYR A 1 267 ? 7.612 8.737 -18.886 1.00 92.38 267 TYR A N 1
ATOM 2085 C CA . TYR A 1 267 ? 8.911 8.133 -18.630 1.00 92.38 267 TYR A CA 1
ATOM 2086 C C . TYR A 1 267 ? 8.957 6.637 -19.003 1.00 92.38 267 TYR A C 1
ATOM 2088 O O . TYR A 1 267 ? 9.860 6.193 -19.712 1.00 92.38 267 TYR A O 1
ATOM 2096 N N . ASN A 1 268 ? 7.968 5.838 -18.580 1.00 96.12 268 ASN A N 1
ATOM 2097 C CA . ASN A 1 268 ? 8.030 4.369 -18.678 1.00 96.12 268 ASN A CA 1
ATOM 2098 C C . ASN A 1 268 ? 7.325 3.763 -19.906 1.00 96.12 268 ASN A C 1
ATOM 2100 O O . ASN A 1 268 ? 7.360 2.546 -20.107 1.00 96.12 268 ASN A O 1
ATOM 2104 N N . GLY A 1 269 ? 6.663 4.562 -20.746 1.00 95.06 269 GLY A N 1
ATOM 2105 C CA . GLY A 1 269 ? 5.779 4.052 -21.801 1.00 95.06 269 GLY A CA 1
ATOM 2106 C C . GLY A 1 269 ? 6.477 3.224 -22.885 1.00 95.06 269 GLY A C 1
ATOM 2107 O O . GLY A 1 269 ? 5.867 2.332 -23.477 1.00 95.06 269 GLY A O 1
ATOM 2108 N N . THR A 1 270 ? 7.754 3.486 -23.168 1.00 96.31 270 THR A N 1
ATOM 2109 C CA . THR A 1 270 ? 8.547 2.652 -24.091 1.00 96.31 270 THR A CA 1
ATOM 2110 C C . THR A 1 270 ? 8.875 1.304 -23.458 1.00 96.31 270 THR A C 1
ATOM 2112 O O . THR A 1 270 ? 8.580 0.273 -24.059 1.00 96.31 270 THR A O 1
ATOM 2115 N N . PHE A 1 271 ? 9.356 1.303 -22.213 1.00 97.62 271 PHE A N 1
ATOM 2116 C CA . PHE A 1 271 ? 9.641 0.081 -21.464 1.00 97.62 271 PHE A CA 1
ATOM 2117 C C . PHE A 1 271 ? 8.404 -0.826 -21.344 1.00 97.62 271 PHE A C 1
ATOM 2119 O O . PHE A 1 271 ? 8.464 -2.011 -21.661 1.00 97.62 271 PHE A O 1
ATOM 2126 N N . LEU A 1 272 ? 7.245 -0.273 -20.969 1.00 97.50 272 LEU A N 1
ATOM 2127 C CA . LEU A 1 272 ? 6.010 -1.054 -20.824 1.00 97.50 272 LEU A CA 1
ATOM 2128 C C . LEU A 1 272 ? 5.521 -1.657 -22.151 1.00 97.50 272 LEU A C 1
ATOM 2130 O O . LEU A 1 272 ? 4.980 -2.762 -22.157 1.00 97.50 272 LEU A O 1
ATOM 2134 N N . ARG A 1 273 ? 5.746 -0.979 -23.285 1.00 96.88 273 ARG A N 1
ATOM 2135 C CA . ARG A 1 273 ? 5.463 -1.533 -24.623 1.00 96.88 273 ARG A CA 1
ATOM 2136 C C . ARG A 1 273 ? 6.378 -2.702 -24.971 1.00 96.88 273 ARG A C 1
ATOM 2138 O O . ARG A 1 273 ? 5.920 -3.672 -25.570 1.00 96.88 273 ARG A O 1
ATOM 2145 N N . GLU A 1 274 ? 7.647 -2.629 -24.588 1.00 97.38 274 GLU A N 1
ATOM 2146 C CA . GLU A 1 274 ? 8.580 -3.743 -24.764 1.00 97.38 274 GLU A CA 1
ATOM 2147 C C . GLU A 1 274 ? 8.203 -4.940 -23.890 1.00 97.38 274 GLU A C 1
ATOM 2149 O O . GLU A 1 274 ? 8.237 -6.075 -24.367 1.00 97.38 274 GLU A O 1
ATOM 2154 N N . MET A 1 275 ? 7.792 -4.697 -22.642 1.00 97.44 275 MET A N 1
ATOM 2155 C CA . MET A 1 275 ? 7.298 -5.753 -21.755 1.00 97.44 275 MET A CA 1
ATOM 2156 C C . MET A 1 275 ? 6.029 -6.398 -22.311 1.00 97.44 275 MET A C 1
ATOM 2158 O O . MET A 1 275 ? 5.947 -7.621 -22.355 1.00 97.44 275 MET A O 1
ATOM 2162 N N . LEU A 1 276 ? 5.088 -5.606 -22.839 1.00 96.81 276 LEU A N 1
ATOM 2163 C CA . LEU A 1 276 ? 3.870 -6.120 -23.474 1.00 96.81 276 LEU A CA 1
ATOM 2164 C C . LEU A 1 276 ? 4.179 -7.096 -24.620 1.00 96.81 276 LEU A C 1
ATOM 2166 O O . LEU A 1 276 ? 3.539 -8.137 -24.736 1.00 96.81 276 LEU A O 1
ATOM 2170 N N . ALA A 1 277 ? 5.188 -6.793 -25.441 1.00 96.50 277 ALA A N 1
ATOM 2171 C CA . ALA A 1 277 ? 5.594 -7.656 -26.548 1.00 96.50 277 ALA A CA 1
ATOM 2172 C C . ALA A 1 277 ? 6.245 -8.981 -26.099 1.00 96.50 277 ALA A C 1
ATOM 2174 O O . ALA A 1 277 ? 6.328 -9.918 -26.894 1.00 96.50 277 ALA A O 1
ATOM 2175 N N . ARG A 1 278 ? 6.736 -9.060 -24.854 1.00 95.94 278 ARG A N 1
ATOM 2176 C CA . ARG A 1 278 ? 7.471 -10.217 -24.312 1.00 95.94 278 ARG A CA 1
ATOM 2177 C C . ARG A 1 278 ? 6.680 -11.022 -23.281 1.00 95.94 278 ARG A C 1
ATOM 2179 O O . ARG A 1 278 ? 7.027 -12.180 -23.050 1.00 95.94 278 ARG A O 1
ATOM 2186 N N . GLU A 1 279 ? 5.665 -10.428 -22.657 1.00 97.12 279 GLU A N 1
ATOM 2187 C CA . GLU A 1 279 ? 4.902 -11.056 -21.580 1.00 97.12 279 GLU A CA 1
ATOM 2188 C C . GLU A 1 279 ? 4.117 -12.267 -22.095 1.00 97.12 279 GLU A C 1
ATOM 2190 O O . GLU A 1 279 ? 3.371 -12.191 -23.074 1.00 97.12 279 GLU A O 1
ATOM 2195 N N . LYS A 1 280 ? 4.315 -13.397 -21.413 1.00 95.31 280 LYS A N 1
ATOM 2196 C CA . LYS A 1 280 ? 3.735 -14.699 -21.759 1.00 95.31 280 LYS A CA 1
ATOM 2197 C C . LYS A 1 280 ? 2.494 -14.995 -20.931 1.00 95.31 280 LYS A C 1
ATOM 2199 O O . LYS A 1 280 ? 1.628 -15.745 -21.382 1.00 95.31 280 LYS A O 1
ATOM 2204 N N . ASP A 1 281 ? 2.410 -14.436 -19.725 1.00 97.56 281 ASP A N 1
ATOM 2205 C CA . ASP A 1 281 ? 1.228 -14.583 -18.893 1.00 97.56 281 ASP A CA 1
ATOM 2206 C C . ASP A 1 281 ? 0.051 -13.815 -19.507 1.00 97.56 281 ASP A C 1
ATOM 2208 O O . ASP A 1 281 ? 0.120 -12.617 -19.779 1.00 97.56 281 ASP A O 1
ATOM 2212 N N . THR A 1 282 ? -1.062 -14.514 -19.729 1.00 96.88 282 THR A N 1
ATOM 2213 C CA . THR A 1 282 ? -2.227 -13.945 -20.421 1.00 96.88 282 THR A CA 1
ATOM 2214 C C . THR A 1 282 ? -2.904 -12.831 -19.619 1.00 96.88 282 THR A C 1
ATOM 2216 O O . THR A 1 282 ? -3.475 -11.911 -20.209 1.00 96.88 282 THR A O 1
ATOM 2219 N N . ASN A 1 283 ? -2.878 -12.900 -18.287 1.00 96.19 283 ASN A N 1
ATOM 2220 C CA . ASN A 1 283 ? -3.501 -11.887 -17.440 1.00 96.19 283 ASN A CA 1
ATOM 2221 C C . ASN A 1 283 ? -2.630 -10.631 -17.377 1.00 96.19 283 ASN A C 1
ATOM 2223 O O . ASN A 1 283 ? -3.155 -9.527 -17.526 1.00 96.19 283 ASN A O 1
ATOM 2227 N N . LEU A 1 284 ? -1.313 -10.793 -17.242 1.00 96.50 284 LEU A N 1
ATOM 2228 C CA . LEU A 1 284 ? -0.371 -9.674 -17.280 1.00 96.50 284 LEU A CA 1
ATOM 2229 C C . LEU A 1 284 ? -0.306 -9.010 -18.651 1.00 96.50 284 LEU A C 1
ATOM 2231 O O . LEU A 1 284 ? -0.238 -7.786 -18.728 1.00 96.50 284 LEU A O 1
ATOM 2235 N N . HIS A 1 285 ? -0.405 -9.787 -19.729 1.00 97.06 285 HIS A N 1
ATOM 2236 C CA . HIS A 1 285 ? -0.490 -9.236 -21.076 1.00 97.06 285 HIS A CA 1
ATOM 2237 C C . HIS A 1 285 ? -1.688 -8.286 -21.200 1.00 97.06 285 HIS A C 1
ATOM 2239 O O . HIS A 1 285 ? -1.526 -7.126 -21.567 1.00 97.06 285 HIS A O 1
ATOM 2245 N N . LYS A 1 286 ? -2.882 -8.727 -20.777 1.00 95.75 286 LYS A N 1
ATOM 2246 C CA . LYS A 1 286 ? -4.089 -7.881 -20.757 1.00 95.75 286 LYS A CA 1
ATOM 2247 C C . LYS A 1 286 ? -3.946 -6.666 -19.844 1.00 95.75 286 LYS A C 1
ATOM 2249 O O . LYS A 1 286 ? -4.463 -5.595 -20.160 1.00 95.75 286 LYS A O 1
ATOM 2254 N N . LEU A 1 287 ? -3.284 -6.818 -18.695 1.00 95.25 287 LEU A N 1
ATOM 2255 C CA . LEU A 1 287 ? -2.986 -5.694 -17.811 1.00 95.25 287 LEU A CA 1
ATOM 2256 C C . LEU A 1 287 ? -2.143 -4.647 -18.549 1.00 95.25 287 LEU A C 1
ATOM 2258 O O . LEU A 1 287 ? -2.535 -3.485 -18.606 1.00 95.25 287 LEU A O 1
ATOM 2262 N N . LEU A 1 288 ? -1.036 -5.060 -19.163 1.00 95.94 288 LEU A N 1
ATOM 2263 C CA . LEU A 1 288 ? -0.150 -4.184 -19.925 1.00 95.94 288 LEU A CA 1
ATOM 2264 C C . LEU A 1 288 ? -0.854 -3.538 -21.124 1.00 95.94 288 LEU A C 1
ATOM 2266 O O . LEU A 1 288 ? -0.692 -2.337 -21.336 1.00 95.94 288 LEU A O 1
ATOM 2270 N N . GLU A 1 289 ? 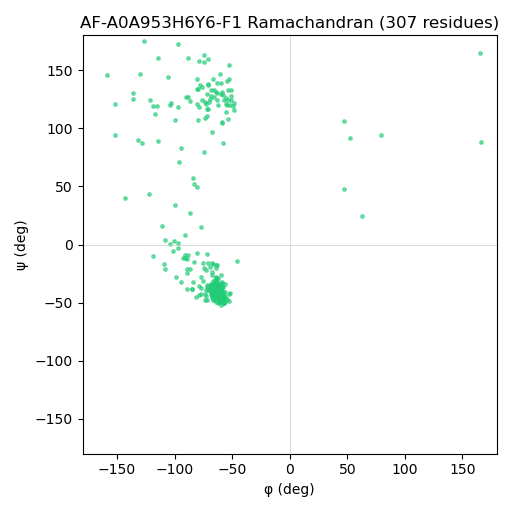-1.689 -4.277 -21.862 1.00 95.31 289 GLU A N 1
ATOM 2271 C CA . GLU A 1 289 ? -2.532 -3.710 -22.924 1.00 95.31 289 GLU A CA 1
ATOM 2272 C C . GLU A 1 289 ? -3.407 -2.578 -22.378 1.00 95.31 289 GLU A C 1
ATOM 2274 O O . GLU A 1 289 ? -3.430 -1.482 -22.939 1.00 95.31 289 GLU A O 1
ATOM 2279 N N . ASN A 1 290 ? -4.086 -2.802 -21.249 1.00 93.25 290 ASN A N 1
ATOM 2280 C CA . ASN A 1 290 ? -4.938 -1.790 -20.628 1.00 93.25 290 ASN A CA 1
ATOM 2281 C C . ASN A 1 290 ? -4.143 -0.564 -20.160 1.00 93.25 290 ASN A C 1
ATOM 2283 O O . ASN A 1 290 ? -4.606 0.564 -20.340 1.00 93.25 290 ASN A O 1
ATOM 2287 N N . LEU A 1 291 ? -2.955 -0.764 -19.586 1.00 92.31 291 LEU A N 1
ATOM 2288 C CA . LEU A 1 291 ? -2.101 0.321 -19.096 1.00 92.31 291 LEU A CA 1
ATOM 2289 C C . LEU A 1 291 ? -1.534 1.170 -20.243 1.00 92.31 291 LEU A C 1
ATOM 2291 O O . LEU A 1 291 ? -1.541 2.398 -20.159 1.00 92.31 291 LEU A O 1
ATOM 2295 N N . VAL A 1 292 ? -1.081 0.529 -21.323 1.00 89.81 292 VAL A N 1
ATOM 2296 C CA . VAL A 1 292 ? -0.429 1.189 -22.464 1.00 89.81 292 VAL A CA 1
ATOM 2297 C C . VAL A 1 292 ? -1.448 1.796 -23.433 1.00 89.81 292 VAL A C 1
ATOM 2299 O O . VAL A 1 292 ? -1.277 2.928 -23.885 1.00 89.81 292 VAL A O 1
ATOM 2302 N N . ILE A 1 293 ? -2.514 1.064 -23.771 1.00 81.75 293 ILE A N 1
ATOM 2303 C CA . ILE A 1 293 ? -3.489 1.461 -24.801 1.00 81.75 293 ILE A CA 1
ATOM 2304 C C . ILE A 1 293 ? -4.614 2.303 -24.190 1.00 81.75 293 ILE A C 1
ATOM 2306 O O . ILE A 1 293 ? -5.056 3.281 -24.796 1.00 81.75 293 ILE A O 1
ATOM 2310 N N . GLY A 1 294 ? -5.062 1.971 -22.975 1.00 65.25 294 GLY A N 1
ATOM 2311 C CA . GLY A 1 294 ? -6.197 2.627 -22.315 1.00 65.25 294 GLY A CA 1
ATOM 2312 C C . GLY A 1 294 ? -5.987 4.112 -21.993 1.00 65.25 294 GLY A C 1
ATOM 2313 O O . GLY A 1 294 ? -6.966 4.832 -21.796 1.00 65.25 294 GLY A O 1
ATOM 2314 N N . LYS A 1 295 ? -4.734 4.586 -21.983 1.00 58.56 295 LYS A N 1
ATOM 2315 C CA . LYS A 1 295 ? -4.360 5.992 -21.753 1.00 58.56 295 LYS A CA 1
ATOM 2316 C C . LYS A 1 295 ? -3.848 6.722 -23.000 1.00 58.56 295 LYS A C 1
ATOM 2318 O O . LYS A 1 295 ? -3.494 7.895 -22.890 1.00 58.56 295 LYS A O 1
ATOM 2323 N N . ALA A 1 296 ? -3.842 6.097 -24.182 1.00 42.06 296 ALA A N 1
ATOM 2324 C CA . ALA A 1 296 ? -3.554 6.835 -25.409 1.00 42.06 296 ALA A CA 1
ATOM 2325 C C . ALA A 1 296 ? -4.579 7.981 -25.544 1.00 42.06 296 ALA A C 1
ATOM 2327 O O . ALA A 1 296 ? -5.785 7.721 -25.428 1.00 42.06 296 ALA A O 1
ATOM 2328 N N . PRO A 1 297 ? -4.155 9.244 -25.759 1.00 42.62 297 PRO A N 1
ATOM 2329 C CA . PRO A 1 297 ? -5.100 10.312 -26.036 1.00 42.62 297 PRO A CA 1
ATOM 2330 C C . PRO A 1 297 ? -5.927 9.851 -27.227 1.00 42.62 297 PRO A C 1
ATOM 2332 O O . PRO A 1 297 ? -5.375 9.549 -28.286 1.00 42.62 297 PRO A O 1
ATOM 2335 N N . ARG A 1 298 ? -7.248 9.734 -27.043 1.00 39.41 298 ARG A N 1
ATOM 2336 C CA . ARG A 1 298 ? -8.154 9.527 -28.170 1.00 39.41 298 ARG A CA 1
ATOM 2337 C C . ARG A 1 298 ? -7.836 10.647 -29.141 1.00 39.41 298 ARG A C 1
ATOM 2339 O O . ARG A 1 298 ? -8.127 11.805 -28.842 1.00 39.41 298 ARG A O 1
ATOM 2346 N N . THR A 1 299 ? -7.201 10.315 -30.260 1.00 41.19 299 THR A N 1
ATOM 2347 C CA . THR A 1 299 ? -7.049 11.259 -31.354 1.00 41.19 299 THR A CA 1
ATOM 2348 C C . THR A 1 299 ? -8.450 11.793 -31.629 1.00 41.19 299 THR A C 1
ATOM 2350 O O . THR A 1 299 ? -9.388 10.991 -31.753 1.00 41.19 299 THR A O 1
ATOM 2353 N N . PRO A 1 300 ? -8.660 13.121 -31.594 1.00 40.19 300 PRO A N 1
ATOM 2354 C CA . PRO A 1 300 ? -9.968 13.667 -31.887 1.00 40.19 300 PRO A CA 1
ATOM 2355 C C . PRO A 1 300 ? -10.351 13.129 -33.259 1.00 40.19 300 PRO A C 1
ATOM 2357 O O . PRO A 1 300 ? -9.602 13.279 -34.225 1.00 40.19 300 PRO A O 1
ATOM 2360 N N . LYS A 1 301 ? -11.476 12.408 -33.308 1.00 42.00 301 LYS A N 1
ATOM 2361 C CA . LYS A 1 301 ? -12.068 11.929 -34.555 1.00 42.00 301 LYS A CA 1
ATOM 2362 C C . LYS A 1 301 ? -12.102 13.142 -35.479 1.00 42.00 301 LYS A C 1
ATOM 2364 O O . LYS A 1 301 ? -12.734 14.131 -35.112 1.00 42.00 301 LYS A O 1
ATOM 2369 N N . ALA A 1 302 ? -11.363 13.090 -36.588 1.00 43.75 302 ALA A N 1
ATOM 2370 C CA . ALA A 1 302 ? -11.295 14.195 -37.531 1.00 43.75 302 ALA A CA 1
ATOM 2371 C C . ALA A 1 302 ? -12.725 14.651 -37.834 1.00 43.75 302 ALA A C 1
ATOM 2373 O O . ALA A 1 302 ? -13.570 13.834 -38.215 1.00 43.75 302 ALA A O 1
ATOM 2374 N N . SER A 1 303 ? -13.007 15.925 -37.560 1.00 45.59 303 SER A N 1
ATOM 2375 C CA . SER A 1 303 ? -14.293 16.527 -37.884 1.00 45.59 303 SER A CA 1
ATOM 2376 C C . SER A 1 303 ? -14.564 16.283 -39.368 1.00 45.59 303 SER A C 1
ATOM 2378 O O . SER A 1 303 ? -13.647 16.482 -40.170 1.00 45.59 303 SER A O 1
ATOM 2380 N N . PRO A 1 304 ? -15.767 15.824 -39.752 1.00 51.06 304 PRO A N 1
ATOM 2381 C CA . PRO A 1 304 ? -16.084 15.629 -41.156 1.00 51.06 304 PRO A CA 1
ATOM 2382 C C . PRO A 1 304 ? -15.888 16.958 -41.885 1.00 51.06 304 PRO A C 1
ATOM 2384 O O . PRO A 1 304 ? -16.443 17.982 -41.482 1.00 51.06 304 PRO A O 1
ATOM 2387 N N . THR A 1 305 ? -15.050 16.931 -42.920 1.00 56.69 305 THR A N 1
ATOM 2388 C CA . THR A 1 305 ? -14.821 18.053 -43.827 1.00 56.69 305 THR A CA 1
ATOM 2389 C C . THR A 1 305 ? -16.178 18.564 -44.315 1.00 56.69 305 THR A C 1
ATOM 2391 O O . THR A 1 305 ? -16.987 17.746 -44.768 1.00 56.69 305 THR A O 1
ATOM 2394 N N . PRO A 1 306 ? -16.479 19.870 -44.204 1.00 52.38 306 PRO A N 1
ATOM 2395 C CA . PRO A 1 306 ? -17.715 20.392 -44.754 1.00 52.38 306 PRO A CA 1
ATOM 2396 C C . PRO A 1 306 ? -17.680 20.192 -46.269 1.00 52.38 306 PRO A C 1
ATOM 2398 O O . PRO A 1 306 ? -16.676 20.495 -46.911 1.00 52.38 306 PRO A O 1
ATOM 2401 N N . ALA A 1 307 ? -18.759 19.628 -46.810 1.00 54.09 307 ALA A N 1
ATOM 2402 C CA . ALA A 1 307 ? -18.949 19.526 -48.247 1.00 54.09 307 ALA A CA 1
ATOM 2403 C C . ALA A 1 307 ? -18.844 20.933 -48.853 1.00 54.09 307 ALA A C 1
ATOM 2405 O O . ALA A 1 307 ? -19.510 21.859 -48.381 1.00 54.09 307 ALA A O 1
ATOM 2406 N N . GLU A 1 308 ? -17.964 21.083 -49.842 1.00 53.78 308 GLU A N 1
ATOM 2407 C CA . GLU A 1 308 ? -17.867 22.303 -50.641 1.00 53.78 308 GLU A CA 1
ATOM 2408 C C . GLU A 1 308 ? -19.201 22.569 -51.368 1.00 53.78 308 GLU A C 1
ATOM 2410 O O . GLU A 1 308 ? -19.916 21.611 -51.683 1.00 53.78 308 GLU A O 1
ATOM 2415 N N . PRO A 1 309 ? -19.560 23.852 -51.562 1.00 64.88 309 PRO A N 1
ATOM 2416 C CA . PRO A 1 309 ? -20.856 24.273 -52.097 1.00 64.88 309 PRO A CA 1
ATOM 2417 C C . PRO A 1 309 ? -21.095 23.882 -53.559 1.00 64.88 309 PRO A C 1
ATOM 2419 O O . PRO A 1 309 ? -20.123 23.863 -54.348 1.00 64.88 309 PRO A O 1
#

Mean predicted aligned error: 15.43 Å

pLDDT: mean 75.26, std 26.68, range [27.25, 98.06]